Protein AF-A0A445EU87-F1 (afdb_monomer)

pLDDT: mean 74.82, std 20.77, range [22.78, 98.06]

Foldseek 3Di:
DDDDDDDDPDPDPDDPDDWDPPDPDTDDPPKDKDKAQAQDDDPVRDPDDVDDDPHDHNLVVVLVLLLPFDFDKDWQFLDADQCDFSDDDPVPDDPVNRNHGNVNSNVVSVVVLDDPPPDDDDDDDDPDDDDDDDDDDDDDPCPVVVVVVVVVLVVQLVVLCVLLVDDADRRHWGKMDGPLFKIKGWNAGNDCQRNVCVHDGIIMMMMGDDLDDPDPDDDDPLRGDVSLVVQVVVCCQAQVDDDPLSSRCRDPVNVVVVQVSQPQQQVSNQDSPDNDDRSGNRHDQQWDADPPPRDTHGDPDPRCADRSHPHGSDDDDPPDPPPPPDD

InterPro domains:
  IPR001736 Phospholipase D/Transphosphatidylase [PF00614] (169-194)
  IPR001736 Phospholipase D/Transphosphatidylase [PS50035] (167-194)
  IPR001736 Phospholipase D/Transphosphatidylase [SM00155] (167-194)
  IPR015679 Phospholipase D family [PTHR18896] (151-313)
  IPR024632 Phospholipase D, C-terminal [PF12357] (243-314)

Organism: Arachis hypogaea (NCBI:txid3818)

Structure (mmCIF, N/CA/C/O backbone):
data_AF-A0A445EU87-F1
#
_entry.id   AF-A0A445EU87-F1
#
loop_
_atom_site.group_PDB
_atom_site.id
_atom_site.type_symbol
_atom_site.label_atom_id
_atom_site.label_alt_id
_atom_site.label_comp_id
_atom_site.label_asym_id
_atom_site.label_entity_id
_atom_site.label_seq_id
_atom_site.pdbx_PDB_ins_code
_atom_site.Cartn_x
_atom_site.Cartn_y
_atom_site.Cartn_z
_atom_site.occupancy
_atom_site.B_iso_or_equiv
_atom_site.auth_seq_id
_atom_site.auth_comp_id
_atom_site.auth_asym_id
_atom_site.auth_atom_id
_atom_site.pdbx_PDB_model_num
ATOM 1 N N . MET A 1 1 ? -35.552 17.364 -2.598 1.00 30.45 1 MET A N 1
ATOM 2 C CA . MET A 1 1 ? -35.570 15.890 -2.627 1.00 30.45 1 MET A CA 1
ATOM 3 C C . MET A 1 1 ? -34.648 15.478 -1.508 1.00 30.45 1 MET A C 1
ATOM 5 O O . MET A 1 1 ? -33.442 15.552 -1.690 1.00 30.45 1 MET A O 1
ATOM 9 N N . ASP A 1 2 ? -35.217 15.198 -0.342 1.00 26.39 2 ASP A N 1
ATOM 10 C CA . ASP A 1 2 ? -34.450 14.748 0.814 1.00 26.39 2 ASP A CA 1
ATOM 11 C C . ASP A 1 2 ? -34.129 13.272 0.604 1.00 26.39 2 ASP A C 1
ATOM 13 O O . ASP A 1 2 ? -35.026 12.434 0.506 1.00 26.39 2 ASP A O 1
ATOM 17 N N . VAL A 1 3 ? -32.846 12.975 0.415 1.00 23.92 3 VAL A N 1
ATOM 18 C CA . VAL A 1 3 ? -32.351 11.601 0.373 1.00 23.92 3 VAL A CA 1
ATOM 19 C C . VAL A 1 3 ? -32.133 11.188 1.821 1.00 23.92 3 VAL A C 1
ATOM 21 O O . VAL A 1 3 ? -31.158 11.586 2.450 1.00 23.92 3 VAL A O 1
ATOM 24 N N . GLU A 1 4 ? -33.076 10.426 2.361 1.00 22.78 4 GLU A N 1
ATOM 25 C CA . GLU A 1 4 ? -32.966 9.835 3.690 1.00 22.78 4 GLU A CA 1
ATOM 26 C C . GLU A 1 4 ? -32.096 8.571 3.580 1.00 22.78 4 GLU A C 1
ATOM 28 O O . GLU A 1 4 ? -32.520 7.542 3.049 1.00 22.78 4 GLU A O 1
ATOM 33 N N . LEU A 1 5 ? -30.835 8.662 4.011 1.00 26.70 5 LEU A N 1
ATOM 34 C CA . LEU A 1 5 ? -29.937 7.509 4.091 1.00 26.70 5 LEU A CA 1
ATOM 35 C C . LEU A 1 5 ? -30.369 6.622 5.267 1.00 26.70 5 LEU A C 1
ATOM 37 O O . LEU A 1 5 ? -30.032 6.887 6.419 1.00 26.70 5 LEU A O 1
ATOM 41 N N . GLN A 1 6 ? -31.113 5.553 4.977 1.00 26.52 6 GLN A N 1
ATOM 42 C CA . GLN A 1 6 ? -31.385 4.492 5.948 1.00 26.52 6 GLN A CA 1
ATOM 43 C C . GLN A 1 6 ? -30.136 3.622 6.137 1.00 26.52 6 GLN A C 1
ATOM 45 O O . GLN A 1 6 ? -29.812 2.786 5.296 1.00 26.52 6 GLN A O 1
ATOM 50 N N . PHE A 1 7 ? -29.447 3.791 7.265 1.00 33.03 7 PHE A N 1
ATOM 51 C CA . PHE A 1 7 ? -28.471 2.815 7.746 1.00 33.03 7 PHE A CA 1
ATOM 52 C C . PHE A 1 7 ? -29.206 1.720 8.528 1.00 33.03 7 PHE A C 1
ATOM 54 O O . PHE A 1 7 ? -29.697 1.970 9.627 1.00 33.03 7 PHE A O 1
ATOM 61 N N . SER A 1 8 ? -29.275 0.503 7.985 1.00 38.50 8 SER A N 1
ATOM 62 C CA . SER A 1 8 ? -29.758 -0.669 8.722 1.00 38.50 8 SER A CA 1
ATOM 63 C C . SER A 1 8 ? -28.573 -1.507 9.200 1.00 38.50 8 SER A C 1
ATOM 65 O O . SER A 1 8 ? -27.987 -2.270 8.432 1.00 38.50 8 SER A O 1
ATOM 67 N N . ALA A 1 9 ? -28.222 -1.376 10.477 1.00 39.31 9 ALA A N 1
ATOM 68 C CA . ALA A 1 9 ? -27.280 -2.260 11.156 1.00 39.31 9 ALA A CA 1
ATOM 69 C C . ALA A 1 9 ? -28.033 -3.435 11.806 1.00 39.31 9 ALA A C 1
ATOM 71 O O . ALA A 1 9 ? -27.977 -3.622 13.012 1.00 39.31 9 ALA A O 1
ATOM 72 N N . GLU A 1 10 ? -28.764 -4.221 11.016 1.00 35.00 10 GLU A N 1
ATOM 73 C CA . GLU A 1 10 ? -29.341 -5.487 11.479 1.00 35.00 10 GLU A CA 1
ATOM 74 C C . GLU A 1 10 ? -29.210 -6.534 10.372 1.00 35.00 10 GLU A C 1
ATOM 76 O O . GLU A 1 10 ? -30.076 -6.673 9.511 1.00 35.00 10 GLU A O 1
ATOM 81 N N . VAL A 1 11 ? -28.134 -7.323 10.411 1.00 44.19 11 VAL A N 1
ATOM 82 C CA . VAL A 1 11 ? -28.156 -8.660 9.799 1.00 44.19 11 VAL A CA 1
ATOM 83 C C . VAL A 1 11 ? -28.793 -9.594 10.830 1.00 44.19 11 VAL A C 1
ATOM 85 O O . VAL A 1 11 ? -28.130 -10.414 11.459 1.00 44.19 11 VAL A O 1
ATOM 88 N N . GLY A 1 12 ? -30.085 -9.379 11.090 1.00 35.44 12 GLY A N 1
ATOM 89 C CA . GLY A 1 12 ? -30.913 -10.337 11.816 1.00 35.44 12 GLY A CA 1
ATOM 90 C C . GLY A 1 12 ? -31.141 -11.580 10.954 1.00 35.44 12 GLY A C 1
ATOM 91 O O . GLY A 1 12 ? -31.127 -11.492 9.727 1.00 35.44 12 GLY A O 1
ATOM 92 N N . GLU A 1 13 ? -31.375 -12.730 11.591 1.00 41.81 13 GLU A N 1
ATOM 93 C CA . GLU A 1 13 ? -31.566 -14.077 11.005 1.00 41.81 13 GLU A CA 1
ATOM 94 C C . GLU A 1 13 ? -32.756 -14.228 10.021 1.00 41.81 13 GLU A C 1
ATOM 96 O O . GLU A 1 13 ? -33.245 -15.325 9.763 1.00 41.81 13 GLU A O 1
ATOM 101 N N . SER A 1 14 ? -33.247 -13.142 9.435 1.00 54.41 14 SER A N 1
ATOM 102 C CA . SER A 1 14 ? -34.323 -13.139 8.455 1.00 54.41 14 SER A CA 1
ATOM 103 C C . SER A 1 14 ? -34.214 -11.886 7.585 1.00 54.41 14 SER A C 1
ATOM 105 O O . SER A 1 14 ? -34.880 -10.887 7.858 1.00 54.41 14 SER A O 1
ATOM 107 N N . SER A 1 15 ? -33.418 -11.906 6.513 1.00 43.88 15 SER A N 1
ATOM 108 C CA . SER A 1 15 ? -33.466 -10.821 5.529 1.00 43.88 15 SER A CA 1
ATOM 109 C C . SER A 1 15 ? -34.380 -11.194 4.362 1.00 43.88 15 SER A C 1
ATOM 111 O O . SER A 1 15 ? -34.075 -12.033 3.521 1.00 43.88 15 SER A O 1
ATOM 113 N N . ALA A 1 16 ? -35.501 -10.479 4.262 1.00 48.56 16 ALA A N 1
ATOM 114 C CA . ALA A 1 16 ? -36.294 -10.347 3.038 1.00 48.56 16 ALA A CA 1
ATOM 115 C C . ALA A 1 16 ? -35.518 -9.646 1.893 1.00 48.56 16 ALA A C 1
ATOM 117 O O . ALA A 1 16 ? -36.053 -9.446 0.804 1.00 48.56 16 ALA A O 1
ATOM 118 N N . PHE A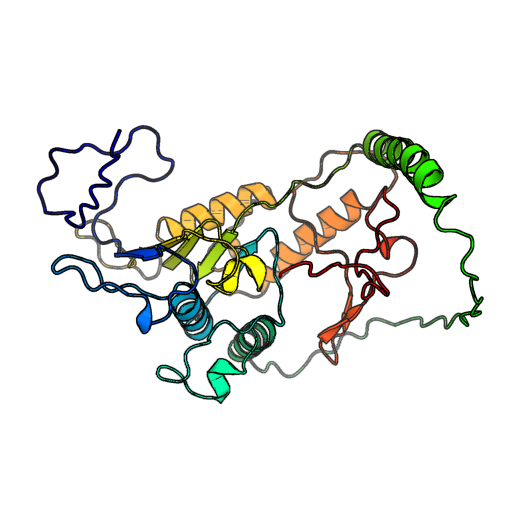 1 17 ? -34.259 -9.275 2.134 1.00 53.97 17 PHE A N 1
ATOM 119 C CA . PHE A 1 17 ? -33.332 -8.710 1.169 1.00 53.97 17 PHE A CA 1
ATOM 120 C C . PHE A 1 17 ? -32.374 -9.808 0.708 1.00 53.97 17 PHE A C 1
ATOM 122 O O . PHE A 1 17 ? -31.631 -10.373 1.512 1.00 53.97 17 PHE A O 1
ATOM 129 N N . GLY A 1 18 ? -32.458 -10.140 -0.581 1.00 57.62 18 GLY A N 1
ATOM 130 C CA . GLY A 1 18 ? -31.558 -11.086 -1.230 1.00 57.62 18 GLY A CA 1
ATOM 131 C C . GLY A 1 18 ? -30.147 -10.519 -1.387 1.00 57.62 18 GLY A C 1
ATOM 132 O O . GLY A 1 18 ? -29.941 -9.307 -1.381 1.00 57.62 18 GLY A O 1
ATOM 133 N N . GLU A 1 19 ? -29.186 -11.424 -1.539 1.00 63.62 19 GLU A N 1
ATOM 134 C CA . GLU A 1 19 ? -27.799 -11.130 -1.893 1.00 63.62 19 GLU A CA 1
ATOM 135 C C . GLU A 1 19 ? -27.706 -10.195 -3.112 1.00 63.62 19 GLU A C 1
ATOM 137 O O . GLU A 1 19 ? -28.491 -10.307 -4.060 1.00 63.62 19 GLU A O 1
ATOM 142 N N . VAL A 1 20 ? -26.738 -9.271 -3.103 1.00 71.25 20 VAL A N 1
ATOM 143 C CA . VAL A 1 20 ? -26.471 -8.411 -4.263 1.00 71.25 20 VAL A CA 1
ATOM 144 C C . VAL A 1 20 ? -25.972 -9.299 -5.411 1.00 71.25 20 VAL A C 1
ATOM 146 O O . VAL A 1 20 ? -24.928 -9.934 -5.278 1.00 71.25 20 VAL A O 1
ATOM 149 N N . PRO A 1 21 ? -26.677 -9.378 -6.553 1.00 66.19 21 PRO A N 1
ATOM 150 C CA . PRO A 1 21 ? -26.303 -10.305 -7.610 1.00 66.19 21 PRO A CA 1
ATOM 151 C C . PRO A 1 21 ? -25.015 -9.857 -8.315 1.00 66.19 21 PRO A C 1
ATOM 153 O O . PRO A 1 21 ? -24.850 -8.677 -8.626 1.00 66.19 21 PRO A O 1
ATOM 156 N N . ARG A 1 22 ? -24.170 -10.829 -8.690 1.00 68.12 22 ARG A N 1
ATOM 157 C CA . ARG A 1 22 ? -22.904 -10.639 -9.436 1.00 68.12 22 ARG A CA 1
ATOM 158 C C . ARG A 1 22 ? -21.801 -9.919 -8.648 1.00 68.12 22 ARG A C 1
ATOM 160 O O . ARG A 1 22 ? -21.005 -9.192 -9.239 1.00 68.12 22 ARG A O 1
ATOM 167 N N . THR A 1 23 ? -21.734 -10.121 -7.339 1.00 69.06 23 THR A N 1
ATOM 168 C CA . THR A 1 23 ? -20.558 -9.744 -6.548 1.00 69.06 23 THR A CA 1
ATOM 169 C C . THR A 1 23 ? -19.456 -10.796 -6.690 1.00 69.06 23 THR A C 1
ATOM 171 O O . THR A 1 23 ? -19.734 -11.984 -6.847 1.00 69.06 23 THR A O 1
ATOM 174 N N . SER A 1 24 ? -18.191 -10.366 -6.634 1.00 64.31 24 SER A N 1
ATOM 175 C CA . SER A 1 24 ? -17.035 -11.281 -6.642 1.00 64.31 24 SER A CA 1
ATOM 176 C C . SER A 1 24 ? -16.963 -12.149 -5.383 1.00 64.31 24 SER A C 1
ATOM 178 O O . SER A 1 24 ? -16.365 -13.219 -5.413 1.00 64.31 24 SER A O 1
ATOM 180 N N . PHE A 1 25 ? -17.587 -11.688 -4.294 1.00 68.31 25 PHE A N 1
ATOM 181 C CA . PHE A 1 25 ? -17.646 -12.370 -3.008 1.00 68.31 25 PHE A CA 1
ATOM 182 C C . PHE A 1 25 ? -19.105 -12.590 -2.606 1.00 68.31 25 PHE A C 1
ATOM 184 O O . PHE A 1 25 ? -19.880 -11.623 -2.640 1.00 68.31 25 PHE A O 1
ATOM 191 N N . PRO A 1 26 ? -19.494 -13.823 -2.241 1.00 67.44 26 PRO A N 1
ATOM 192 C CA . PRO A 1 26 ? -20.844 -14.094 -1.781 1.00 67.44 26 PRO A CA 1
ATOM 193 C C . PRO A 1 26 ? -21.085 -13.517 -0.380 1.00 67.44 26 PRO A C 1
ATOM 195 O O . PRO A 1 26 ? -20.142 -13.299 0.388 1.00 67.44 26 PRO A O 1
ATOM 198 N N . LEU A 1 27 ? -22.350 -13.310 -0.015 1.00 69.56 27 LEU A N 1
ATOM 199 C CA . LEU A 1 27 ? -22.725 -12.894 1.338 1.00 69.56 27 LEU A CA 1
ATOM 200 C C . LEU A 1 27 ? -22.324 -13.977 2.358 1.00 69.56 27 LEU A C 1
ATOM 202 O O . LEU A 1 27 ? -22.635 -15.159 2.195 1.00 69.56 27 LEU A O 1
ATOM 206 N N . ARG A 1 28 ? -21.645 -13.574 3.439 1.00 68.50 28 ARG A N 1
ATOM 207 C CA . ARG A 1 28 ? -21.205 -14.468 4.521 1.00 68.50 28 ARG A CA 1
ATOM 208 C C . ARG A 1 28 ? -21.743 -14.000 5.869 1.00 68.50 28 ARG A C 1
ATOM 210 O O . ARG A 1 28 ? -21.758 -12.808 6.162 1.00 68.50 28 ARG A O 1
ATOM 217 N N . ASN A 1 29 ? -22.119 -14.962 6.708 1.00 66.88 29 ASN A N 1
ATOM 218 C CA . ASN A 1 29 ? -22.507 -14.715 8.095 1.00 66.88 29 ASN A CA 1
ATOM 219 C C . ASN A 1 29 ? -21.278 -14.767 9.014 1.00 66.88 29 ASN A C 1
ATOM 221 O O . ASN A 1 29 ? -20.335 -15.513 8.753 1.00 66.88 29 ASN A O 1
ATOM 225 N N . GLY A 1 30 ? -21.309 -14.006 10.110 1.00 67.69 30 GLY A N 1
ATOM 226 C CA . GLY A 1 30 ? -20.238 -13.990 11.114 1.00 67.69 30 GLY A CA 1
ATOM 227 C C . GLY A 1 30 ? -19.070 -13.045 10.807 1.00 67.69 30 GLY A C 1
ATOM 228 O O . GLY A 1 30 ? -18.130 -12.987 11.594 1.00 67.69 30 GLY A O 1
ATOM 229 N N . CYS A 1 31 ? -19.120 -12.287 9.709 1.00 70.50 31 CYS A N 1
ATOM 230 C CA . CYS A 1 31 ? -18.183 -11.192 9.456 1.00 70.50 31 CYS A CA 1
ATOM 231 C C . CYS A 1 31 ? -18.477 -10.002 10.382 1.00 70.50 31 CYS A C 1
ATOM 233 O O . CYS A 1 31 ? -19.635 -9.717 10.687 1.00 70.50 31 CYS A O 1
ATOM 235 N N . ALA A 1 32 ? -17.434 -9.278 10.784 1.00 79.81 32 ALA A N 1
ATOM 236 C CA . ALA A 1 32 ? -17.570 -7.999 11.472 1.00 79.81 32 ALA A CA 1
ATOM 237 C C . ALA A 1 32 ? -17.228 -6.865 10.503 1.00 79.81 32 ALA A C 1
ATOM 239 O O . ALA A 1 32 ? -16.187 -6.904 9.848 1.00 79.81 32 ALA A O 1
ATOM 240 N N . VAL A 1 33 ? -18.098 -5.859 10.416 1.00 83.38 33 VAL A N 1
ATOM 241 C CA . VAL A 1 33 ? -17.902 -4.682 9.564 1.00 83.38 33 VAL A CA 1
ATOM 242 C C . VAL A 1 33 ? -17.954 -3.429 10.427 1.00 83.38 33 VAL A C 1
ATOM 244 O O . VAL A 1 33 ? -18.879 -3.243 11.215 1.00 83.38 33 VAL A O 1
ATOM 247 N N . THR A 1 34 ? -16.966 -2.566 10.244 1.00 85.44 34 THR A N 1
ATOM 248 C CA . THR A 1 34 ? -16.911 -1.213 10.784 1.00 85.44 34 THR A CA 1
ATOM 249 C C . THR A 1 34 ? -17.064 -0.238 9.626 1.00 85.44 34 THR A C 1
ATOM 251 O O . THR A 1 34 ? -16.377 -0.367 8.614 1.00 85.44 34 THR A O 1
ATOM 254 N N . LEU A 1 35 ? -17.952 0.742 9.770 1.00 86.75 35 LEU A N 1
ATOM 255 C CA . LEU A 1 35 ? -18.111 1.827 8.807 1.00 86.75 35 LEU A CA 1
ATOM 256 C C . LEU A 1 35 ? -17.469 3.093 9.367 1.00 86.75 35 LEU A C 1
ATOM 258 O O . LEU A 1 35 ? -17.697 3.445 10.525 1.00 86.75 35 LEU A O 1
ATOM 262 N N . TYR A 1 36 ? -16.697 3.774 8.530 1.00 85.38 36 TYR A N 1
ATOM 263 C CA . TYR A 1 36 ? -16.026 5.024 8.852 1.00 85.38 36 TYR A CA 1
ATOM 264 C C . TYR A 1 36 ? -16.619 6.123 7.971 1.00 85.38 36 TYR A C 1
ATOM 266 O O . TYR A 1 36 ? -16.485 6.079 6.748 1.00 85.38 36 TYR A O 1
ATOM 274 N N . GLN A 1 37 ? -17.315 7.074 8.596 1.00 82.12 37 GLN A N 1
ATOM 275 C CA . GLN A 1 37 ? -17.911 8.225 7.902 1.00 82.12 37 GLN A CA 1
ATOM 276 C C . GLN A 1 37 ? -16.882 9.266 7.483 1.00 82.12 37 GLN A C 1
ATOM 278 O O . GLN A 1 37 ? -17.166 10.068 6.607 1.00 82.12 37 GLN A O 1
ATOM 283 N N . ASP A 1 38 ? -15.735 9.253 8.149 1.00 83.06 38 ASP A N 1
ATOM 284 C CA . ASP A 1 38 ? -14.539 9.973 7.773 1.00 83.06 38 ASP A CA 1
ATOM 285 C C . ASP A 1 38 ? -13.342 9.227 8.359 1.00 83.06 38 ASP A C 1
ATOM 287 O O . ASP A 1 38 ? -13.469 8.315 9.190 1.00 83.06 38 ASP A O 1
ATOM 291 N N . ALA A 1 39 ? -12.159 9.605 7.917 1.00 78.94 39 ALA A N 1
ATOM 292 C CA . ALA A 1 39 ? -10.935 8.959 8.305 1.00 78.94 39 ALA A CA 1
ATOM 293 C C . ALA A 1 39 ? -10.537 9.315 9.755 1.00 78.94 39 ALA A C 1
ATOM 295 O O . ALA A 1 39 ? -10.066 8.458 10.514 1.00 78.94 39 ALA A O 1
ATOM 296 N N . HIS A 1 40 ? -10.822 10.553 10.175 1.00 81.69 40 HIS A N 1
ATOM 297 C CA . HIS A 1 40 ? -10.742 11.010 11.561 1.00 81.69 40 HIS A CA 1
ATOM 298 C C . HIS A 1 40 ? -11.942 11.890 11.913 1.00 81.69 40 HIS A C 1
ATOM 300 O O . HIS A 1 40 ? -12.250 12.820 11.176 1.00 81.69 40 HIS A O 1
ATOM 306 N N . ILE A 1 41 ? -12.574 11.635 13.060 1.00 75.88 41 ILE A N 1
ATOM 307 C CA . ILE A 1 41 ? -13.681 12.447 13.574 1.00 75.88 41 ILE A CA 1
ATOM 308 C C . ILE A 1 41 ? -13.361 12.795 15.033 1.00 75.88 41 ILE A C 1
ATOM 310 O O . ILE A 1 41 ? -13.247 11.876 15.847 1.00 75.88 41 ILE A O 1
ATOM 314 N N . PRO A 1 42 ? -13.180 14.084 15.379 1.00 73.44 42 PRO A N 1
ATOM 315 C CA . PRO A 1 42 ? -12.987 14.503 16.764 1.00 73.44 42 PRO A CA 1
ATOM 316 C C . PRO A 1 42 ? -14.208 14.181 17.631 1.00 73.44 42 PRO A C 1
ATOM 318 O O . PRO A 1 42 ? -15.346 14.310 17.182 1.00 73.44 42 PRO A O 1
ATOM 321 N N . ASP A 1 43 ? -13.986 13.855 18.905 1.00 70.06 43 ASP A N 1
ATOM 322 C CA . ASP A 1 43 ? -15.055 13.460 19.838 1.00 70.06 43 ASP A CA 1
ATOM 323 C C . ASP A 1 43 ? -16.136 14.525 20.030 1.00 70.06 43 ASP A C 1
ATOM 325 O O . ASP A 1 43 ? -17.304 14.202 20.244 1.00 70.06 43 ASP A O 1
ATOM 329 N N . GLU A 1 44 ? -15.753 15.793 19.912 1.00 68.62 44 GLU A N 1
ATOM 330 C CA . GLU A 1 44 ? -16.648 16.948 20.008 1.00 68.62 44 GLU A CA 1
ATOM 331 C C . GLU A 1 44 ? -17.625 17.043 18.825 1.00 68.62 44 GLU A C 1
ATOM 333 O O . GLU A 1 44 ? -18.683 17.655 18.950 1.00 68.62 44 GLU A O 1
ATOM 338 N N . CYS A 1 45 ? -17.290 16.424 17.689 1.00 65.88 45 CYS A N 1
ATOM 339 C CA . CYS A 1 45 ? -18.083 16.443 16.461 1.00 65.88 45 CYS A CA 1
ATOM 340 C C . CYS A 1 45 ? -19.040 15.246 16.340 1.00 65.88 45 CYS A C 1
ATOM 342 O O . CYS A 1 45 ? -19.794 15.164 15.372 1.00 65.88 45 CYS A O 1
ATOM 344 N N . VAL A 1 46 ? -19.030 14.316 17.302 1.00 64.62 46 VAL A N 1
ATOM 345 C CA . VAL A 1 46 ? -19.894 13.130 17.269 1.00 64.62 46 VAL A CA 1
ATOM 346 C C . VAL A 1 46 ? -21.263 13.466 17.864 1.00 64.62 46 VAL A C 1
ATOM 348 O O . VAL A 1 46 ? -21.469 13.399 19.080 1.00 64.62 46 VAL A O 1
ATOM 351 N N . GLU A 1 47 ? -22.242 13.774 17.010 1.00 59.91 47 GLU A N 1
ATOM 352 C CA . GLU A 1 47 ? -23.648 13.796 17.424 1.00 59.91 47 GLU A CA 1
ATOM 353 C C . GLU A 1 47 ? -24.112 12.368 17.747 1.00 59.91 47 GLU A C 1
ATOM 355 O O . GLU A 1 47 ? -24.373 11.543 16.869 1.00 59.91 47 GLU A O 1
ATOM 360 N N . ARG A 1 48 ? -24.205 12.050 19.042 1.00 56.12 48 ARG A N 1
ATOM 361 C CA . ARG A 1 48 ? -24.715 10.759 19.519 1.00 56.12 48 ARG A CA 1
ATOM 362 C C . ARG A 1 48 ? -26.226 10.669 19.305 1.00 56.12 48 ARG A C 1
ATOM 364 O O . ARG A 1 48 ? -27.007 11.001 20.192 1.00 56.12 48 ARG A O 1
ATOM 371 N N . MET A 1 49 ? -26.631 10.191 18.136 1.00 55.28 49 MET A N 1
ATOM 372 C CA . MET A 1 49 ? -28.000 9.733 17.886 1.00 55.28 49 MET A CA 1
ATOM 373 C C . MET A 1 49 ? -28.253 8.415 18.643 1.00 55.28 49 MET A C 1
ATOM 375 O O . MET A 1 49 ? -27.383 7.545 18.659 1.00 55.28 49 MET A O 1
ATOM 379 N N . GLU A 1 50 ? -29.443 8.241 19.236 1.00 49.50 50 GLU A N 1
ATOM 380 C CA . GLU A 1 50 ? -29.792 7.118 20.140 1.00 49.50 50 GLU A CA 1
ATOM 381 C C . GLU A 1 50 ? -29.594 5.704 19.545 1.00 49.50 50 GLU A C 1
ATOM 383 O O . GLU A 1 50 ? -29.503 4.745 20.305 1.00 49.50 50 GLU A O 1
ATOM 388 N N . ASN A 1 51 ? -29.463 5.570 18.217 1.00 54.59 51 ASN A N 1
ATOM 389 C CA . ASN A 1 51 ? -29.384 4.288 17.501 1.00 54.59 51 ASN A CA 1
ATOM 390 C C . ASN A 1 51 ? -28.140 4.126 16.598 1.00 54.59 51 ASN A C 1
ATOM 392 O O . ASN A 1 51 ? -28.146 3.278 15.706 1.00 54.59 51 ASN A O 1
ATOM 396 N N . GLN A 1 52 ? -27.082 4.932 16.764 1.00 55.28 52 GLN A N 1
ATOM 397 C CA . GLN A 1 52 ? -25.865 4.784 15.949 1.00 55.28 52 GLN A CA 1
ATOM 398 C C . GLN A 1 52 ? -24.826 3.839 16.569 1.00 55.28 52 GLN A C 1
ATOM 400 O O . GLN A 1 52 ? -24.571 3.845 17.773 1.00 55.28 52 GLN A O 1
ATOM 405 N N . VAL A 1 53 ? -24.181 3.057 15.696 1.00 55.59 53 VAL A N 1
ATOM 406 C CA . VAL A 1 53 ? -22.939 2.324 15.985 1.00 55.59 53 VAL A CA 1
ATOM 407 C C . VAL A 1 53 ? -21.891 3.330 16.488 1.00 55.59 53 VAL A C 1
ATOM 409 O O . VAL A 1 53 ? -21.808 4.418 15.913 1.00 55.59 53 VAL A O 1
ATOM 412 N N . PRO A 1 54 ? -21.088 3.018 17.527 1.00 57.00 54 PRO A N 1
ATOM 413 C CA . PRO A 1 54 ? -20.041 3.922 17.993 1.00 57.00 54 PRO A CA 1
ATOM 414 C C . PRO A 1 54 ? -19.155 4.341 16.820 1.00 57.00 54 PRO A C 1
ATOM 416 O O . PRO A 1 54 ? -18.590 3.478 16.147 1.00 57.00 54 PRO A O 1
ATOM 419 N N . GLN A 1 55 ? -19.041 5.646 16.567 1.00 64.62 55 GLN A N 1
ATOM 420 C CA . GLN A 1 55 ? -18.137 6.130 15.532 1.00 64.62 55 GLN A CA 1
ATOM 421 C C . GLN A 1 55 ? -16.704 5.779 15.927 1.00 64.62 55 GLN A C 1
ATOM 423 O O . GLN A 1 55 ? -16.210 6.198 16.975 1.00 64.62 55 GLN A O 1
ATOM 428 N N . ARG A 1 56 ? -16.064 4.943 15.108 1.00 71.38 56 ARG A N 1
ATOM 429 C CA . ARG A 1 56 ? -14.658 4.567 15.261 1.00 71.38 56 ARG A CA 1
ATOM 430 C C . ARG A 1 56 ? -13.809 5.461 14.370 1.00 71.38 56 ARG A C 1
ATOM 432 O O . ARG A 1 56 ? -14.250 5.889 13.309 1.00 71.38 56 ARG A O 1
ATOM 439 N N . CYS A 1 57 ? -12.580 5.715 14.793 1.00 81.31 57 CYS A N 1
ATOM 440 C CA . CYS A 1 57 ? -11.605 6.437 13.987 1.00 81.31 57 CYS A CA 1
ATOM 441 C C . CYS A 1 57 ? -10.868 5.435 13.094 1.00 81.31 57 CYS A C 1
ATOM 443 O O . CYS A 1 57 ? -10.165 4.567 13.616 1.00 81.31 57 CYS A O 1
ATOM 445 N N . CYS A 1 58 ? -10.992 5.573 11.770 1.00 85.69 58 CYS A N 1
ATOM 446 C CA . CYS A 1 58 ? -10.346 4.679 10.801 1.00 85.69 58 CYS A CA 1
ATOM 447 C C . CYS A 1 58 ? -8.840 4.553 11.071 1.00 85.69 58 CYS A C 1
ATOM 449 O O . CYS A 1 58 ? -8.305 3.450 11.139 1.00 85.69 58 CYS A O 1
ATOM 451 N N . TRP A 1 59 ? -8.161 5.673 11.333 1.00 84.81 59 TRP A N 1
ATOM 452 C CA . TRP A 1 59 ? -6.714 5.668 11.571 1.00 84.81 59 TRP A CA 1
ATOM 453 C C . TRP A 1 59 ? -6.286 5.031 12.890 1.00 84.81 59 TRP A C 1
ATOM 455 O O . TRP A 1 59 ? -5.205 4.450 12.951 1.00 84.81 59 TRP A O 1
ATOM 465 N N . GLU A 1 60 ? -7.114 5.113 13.937 1.00 87.38 60 GLU A N 1
ATOM 466 C CA . GLU A 1 60 ? -6.834 4.396 15.186 1.00 87.38 60 GLU A CA 1
ATOM 467 C C . GLU A 1 60 ? -6.906 2.887 14.951 1.00 87.38 60 GLU A C 1
ATOM 469 O O . GLU A 1 60 ? -6.023 2.153 15.391 1.00 87.38 60 GLU A O 1
ATOM 474 N N . ASP A 1 61 ? -7.915 2.437 14.204 1.00 88.94 61 ASP A N 1
ATOM 475 C CA . ASP A 1 61 ? -8.066 1.026 13.861 1.00 88.94 61 ASP A CA 1
ATOM 476 C C . ASP A 1 61 ? -6.955 0.555 12.899 1.00 88.94 61 ASP A C 1
ATOM 478 O O . ASP A 1 61 ? -6.467 -0.561 13.060 1.00 88.94 61 ASP A O 1
ATOM 482 N N . ILE A 1 62 ? -6.484 1.397 11.965 1.00 90.50 62 ILE A N 1
ATOM 483 C CA . ILE A 1 62 ? -5.303 1.118 11.119 1.00 90.50 62 ILE A CA 1
ATOM 484 C C . ILE A 1 62 ? -4.046 0.963 11.971 1.00 90.50 62 ILE A C 1
ATOM 486 O O . ILE A 1 62 ? -3.330 -0.027 11.828 1.00 90.50 62 ILE A O 1
ATOM 490 N N . PHE A 1 63 ? -3.789 1.915 12.871 1.00 92.06 63 PHE A N 1
ATOM 491 C CA . PHE A 1 63 ? -2.646 1.861 13.778 1.00 92.06 63 PHE A CA 1
ATOM 492 C C . PHE A 1 63 ? -2.678 0.581 14.619 1.00 92.06 63 PHE A C 1
ATOM 494 O O . PHE A 1 63 ? -1.689 -0.148 14.688 1.00 92.06 63 PHE A O 1
ATOM 501 N N . ASP A 1 64 ? -3.829 0.280 15.225 1.00 91.00 64 ASP A N 1
ATOM 502 C CA . ASP A 1 64 ? -4.002 -0.901 16.063 1.00 91.00 64 ASP A CA 1
ATOM 503 C C . ASP A 1 64 ? -3.891 -2.198 15.251 1.00 91.00 64 ASP A C 1
ATOM 505 O O . ASP A 1 64 ? -3.347 -3.177 15.763 1.00 91.00 64 ASP A O 1
ATOM 509 N N . ALA A 1 65 ? -4.369 -2.219 14.002 1.00 91.94 65 ALA A N 1
ATOM 510 C CA . ALA A 1 65 ? -4.241 -3.365 13.109 1.00 91.94 65 ALA A CA 1
ATOM 511 C C . ALA A 1 65 ? -2.776 -3.630 12.742 1.00 91.94 65 ALA A C 1
ATOM 513 O O . ALA A 1 65 ? -2.317 -4.753 12.921 1.00 91.94 65 ALA A O 1
ATOM 514 N N . ILE A 1 66 ? -2.021 -2.610 12.317 1.00 93.31 66 ILE A N 1
ATOM 515 C CA . ILE A 1 66 ? -0.588 -2.752 12.003 1.00 93.31 66 ILE A CA 1
ATOM 516 C C . ILE A 1 66 ? 0.182 -3.194 13.250 1.00 93.31 66 ILE A C 1
ATOM 518 O O . ILE A 1 66 ? 0.935 -4.162 13.200 1.00 93.31 66 ILE A O 1
ATOM 522 N N . LYS A 1 67 ? -0.044 -2.537 14.394 1.00 91.50 67 LYS A N 1
ATOM 523 C CA . LYS A 1 67 ? 0.629 -2.862 15.661 1.00 91.50 67 LYS A CA 1
ATOM 524 C C . LYS A 1 67 ? 0.405 -4.322 16.077 1.00 91.50 67 LYS A C 1
ATOM 526 O O . LYS A 1 67 ? 1.336 -4.977 16.545 1.00 91.50 67 LYS A O 1
ATOM 531 N N . LYS A 1 68 ? -0.823 -4.826 15.912 1.00 90.94 68 LYS A N 1
ATOM 532 C CA . LYS A 1 68 ? -1.223 -6.197 16.275 1.00 90.94 68 LYS A CA 1
ATOM 533 C C . LYS A 1 68 ? -0.956 -7.234 15.188 1.00 90.94 68 LYS A C 1
ATOM 535 O O . LYS A 1 68 ? -1.191 -8.405 15.463 1.00 90.94 68 LYS A O 1
ATOM 540 N N . ALA A 1 69 ? -0.522 -6.827 13.996 1.00 91.31 69 ALA A N 1
ATOM 541 C CA . ALA A 1 69 ? -0.221 -7.761 12.923 1.00 91.31 69 ALA A CA 1
ATOM 542 C C . ALA A 1 69 ? 0.792 -8.807 13.410 1.00 91.31 69 ALA A C 1
ATOM 544 O O . ALA A 1 69 ? 1.690 -8.492 14.187 1.00 91.31 69 ALA A O 1
ATOM 545 N N . GLU A 1 70 ? 0.661 -10.052 12.987 1.00 87.69 70 GLU A N 1
ATOM 546 C CA . GLU A 1 70 ? 1.584 -11.128 13.377 1.00 87.69 70 GLU A CA 1
ATOM 547 C C . GLU A 1 70 ? 2.302 -11.731 12.177 1.00 87.69 70 GLU A C 1
ATOM 549 O O . GLU A 1 70 ? 3.375 -12.304 12.327 1.00 87.69 70 GLU A O 1
ATOM 554 N N . LYS A 1 71 ? 1.702 -11.624 10.992 1.00 88.25 71 LYS A N 1
ATOM 555 C CA . LYS A 1 71 ? 2.146 -12.316 9.786 1.00 88.25 71 LYS A CA 1
ATOM 556 C C . LYS A 1 71 ? 2.509 -11.330 8.696 1.00 88.25 71 LYS A C 1
ATOM 558 O O . LYS A 1 71 ? 3.579 -11.423 8.107 1.00 88.25 71 LYS A O 1
ATOM 563 N N . PHE A 1 72 ? 1.595 -10.418 8.378 1.00 90.06 72 PHE A N 1
ATOM 564 C CA . PHE A 1 72 ? 1.690 -9.692 7.123 1.00 90.06 72 PHE A CA 1
ATOM 565 C C . PHE A 1 72 ? 0.851 -8.417 7.112 1.00 90.06 72 PHE A C 1
ATOM 567 O O . PHE A 1 72 ? -0.308 -8.411 7.529 1.00 90.06 72 PHE A O 1
ATOM 574 N N . VAL A 1 73 ? 1.425 -7.348 6.563 1.00 94.50 73 VAL A N 1
ATOM 575 C CA . VAL A 1 73 ? 0.740 -6.084 6.282 1.00 94.50 73 VAL A CA 1
ATOM 576 C C . VAL A 1 73 ? 0.914 -5.776 4.799 1.00 94.50 73 VAL A C 1
ATOM 578 O O . VAL A 1 73 ? 2.034 -5.657 4.311 1.00 94.50 73 VAL A O 1
ATOM 581 N N . TYR A 1 74 ? -0.197 -5.630 4.082 1.00 95.88 74 TYR A N 1
ATOM 582 C CA . TYR A 1 74 ? -0.226 -5.264 2.669 1.00 95.88 74 TYR A CA 1
ATOM 583 C C . TYR A 1 74 ? -0.945 -3.947 2.489 1.00 95.88 74 TYR A C 1
ATOM 585 O O . TYR A 1 74 ? -2.099 -3.826 2.886 1.00 95.88 74 TYR A O 1
ATOM 593 N N . ILE A 1 75 ? -0.286 -2.980 1.863 1.00 95.44 75 ILE A N 1
ATOM 594 C CA . ILE A 1 75 ? -0.851 -1.659 1.611 1.00 95.44 75 ILE A CA 1
ATOM 595 C C . ILE A 1 75 ? -0.811 -1.402 0.108 1.00 95.44 75 ILE A C 1
ATOM 597 O O . ILE A 1 75 ? 0.239 -1.514 -0.520 1.00 95.44 75 ILE A O 1
ATOM 601 N N . ALA A 1 76 ? -1.958 -1.039 -0.460 1.00 94.44 76 ALA A N 1
ATOM 602 C CA . ALA A 1 76 ? -2.088 -0.614 -1.847 1.00 94.44 76 ALA A CA 1
ATOM 603 C C . ALA A 1 76 ? -2.751 0.767 -1.877 1.00 94.44 76 ALA A C 1
ATOM 605 O O . ALA A 1 76 ? -3.953 0.906 -1.623 1.00 94.44 76 ALA A O 1
ATOM 606 N N . GLY A 1 77 ? -1.952 1.793 -2.167 1.00 91.19 77 GLY A N 1
ATOM 607 C CA . GLY A 1 77 ? -2.345 3.194 -2.063 1.00 91.19 77 GLY A CA 1
ATOM 608 C C . GLY A 1 77 ? -1.778 4.035 -3.199 1.00 91.19 77 GLY A C 1
ATOM 609 O O . GLY A 1 77 ? -0.616 3.872 -3.551 1.00 91.19 77 GLY A O 1
ATOM 610 N N . TRP A 1 78 ? -2.574 4.966 -3.731 1.00 87.19 78 TRP A N 1
ATOM 611 C CA . TRP A 1 78 ? -2.072 6.000 -4.651 1.00 87.19 78 TRP A CA 1
ATOM 612 C C . TRP A 1 78 ? -1.004 6.885 -3.992 1.00 87.19 78 TRP A C 1
ATOM 614 O O . TRP A 1 78 ? -0.007 7.247 -4.609 1.00 87.19 78 TRP A O 1
ATOM 624 N N . SER A 1 79 ? -1.218 7.249 -2.730 1.00 84.75 79 SER A N 1
ATOM 625 C CA . SER A 1 79 ? -0.311 8.110 -1.981 1.00 84.75 79 SER A CA 1
ATOM 626 C C . SER A 1 79 ? -0.098 7.534 -0.589 1.00 84.75 79 SER A C 1
ATOM 628 O O . SER A 1 79 ? -1.064 7.224 0.117 1.00 84.75 79 SER A O 1
ATOM 630 N N . LEU A 1 80 ? 1.179 7.380 -0.245 1.00 86.81 80 LEU A N 1
ATOM 631 C CA . LEU A 1 80 ? 1.678 6.857 1.015 1.00 86.81 80 LEU A CA 1
ATOM 632 C C . LEU A 1 80 ? 2.757 7.807 1.524 1.00 86.8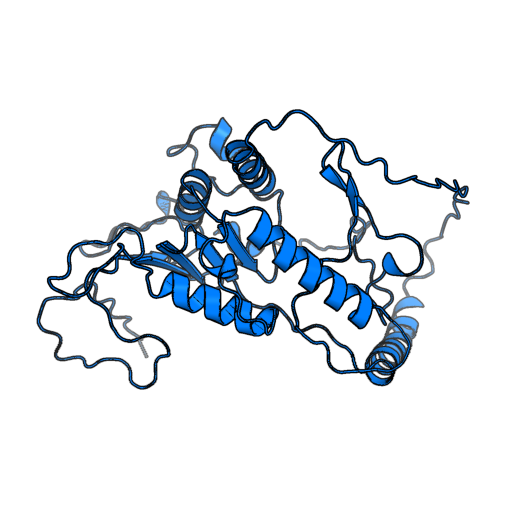1 80 LEU A C 1
ATOM 634 O O . LEU A 1 80 ? 3.803 7.946 0.899 1.00 86.81 80 LEU A O 1
ATOM 638 N N . ASP A 1 81 ? 2.477 8.467 2.639 1.00 88.12 81 ASP A N 1
ATOM 639 C CA . ASP A 1 81 ? 3.408 9.347 3.331 1.00 88.12 81 ASP A CA 1
ATOM 640 C C . ASP A 1 81 ? 3.842 8.680 4.642 1.00 88.12 81 ASP A C 1
ATOM 642 O O . ASP A 1 81 ? 3.052 8.510 5.575 1.00 88.12 81 ASP A O 1
ATOM 646 N N . THR A 1 82 ? 5.108 8.266 4.698 1.00 88.50 82 THR A N 1
ATOM 647 C CA . THR A 1 82 ? 5.690 7.569 5.850 1.00 88.50 82 THR A CA 1
ATOM 648 C C . THR A 1 82 ? 5.834 8.461 7.078 1.00 88.50 82 THR A C 1
ATOM 650 O O . THR A 1 82 ? 5.890 7.934 8.190 1.00 88.50 82 THR A O 1
ATOM 653 N N . ASP A 1 83 ? 5.840 9.784 6.913 1.00 88.94 83 ASP A N 1
ATOM 654 C CA . ASP A 1 83 ? 5.994 10.745 8.010 1.00 88.94 83 ASP A CA 1
ATOM 655 C C . ASP A 1 83 ? 4.653 11.104 8.665 1.00 88.94 83 ASP A C 1
ATOM 657 O O . ASP A 1 83 ? 4.601 11.769 9.704 1.00 88.94 83 ASP A O 1
ATOM 661 N N . THR A 1 84 ? 3.545 10.621 8.098 1.00 87.44 84 THR A N 1
ATOM 662 C CA . THR A 1 84 ? 2.206 10.844 8.641 1.00 87.44 84 THR A CA 1
ATOM 663 C C . THR A 1 84 ? 2.028 10.151 9.999 1.00 87.44 84 THR A C 1
ATOM 665 O O . THR A 1 84 ? 2.347 8.973 10.176 1.00 87.44 84 THR A O 1
ATOM 668 N N . LYS A 1 85 ? 1.457 10.877 10.968 1.00 89.75 85 LYS A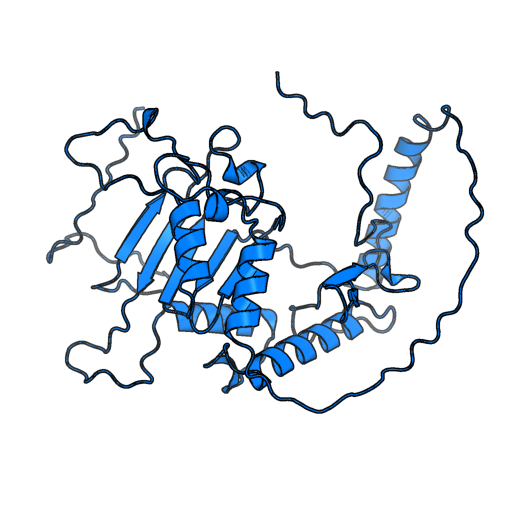 N 1
ATOM 669 C CA . LYS A 1 85 ? 1.093 10.368 12.301 1.00 89.75 85 LYS A CA 1
ATOM 670 C C . LYS A 1 85 ? -0.363 9.907 12.304 1.00 89.75 85 LYS A C 1
ATOM 672 O O . LYS A 1 85 ? -1.272 10.710 12.110 1.00 89.75 85 LYS A O 1
ATOM 677 N N . LEU A 1 86 ? -0.598 8.618 12.551 1.00 86.25 86 LEU A N 1
ATOM 678 C CA . LEU A 1 86 ? -1.950 8.037 12.513 1.00 86.25 86 LEU A CA 1
ATOM 679 C C . LEU A 1 86 ? -2.817 8.460 13.710 1.00 86.25 86 LEU A C 1
ATOM 681 O O . LEU A 1 86 ? -4.027 8.644 13.579 1.00 86.25 86 LEU A O 1
ATOM 685 N N . LEU A 1 87 ? -2.201 8.606 14.885 1.00 86.25 87 LEU A N 1
ATOM 686 C CA . LEU A 1 87 ? -2.894 8.856 16.146 1.00 86.25 87 LEU A CA 1
ATOM 687 C C . LEU A 1 87 ? -2.830 10.334 16.525 1.00 86.25 87 LEU A C 1
ATOM 689 O O . LEU A 1 87 ? -1.751 10.894 16.698 1.00 86.25 87 LEU A O 1
ATOM 693 N N . ARG A 1 88 ? -4.000 10.953 16.704 1.00 76.31 88 ARG A N 1
ATOM 694 C CA . ARG A 1 88 ? -4.117 12.410 16.892 1.00 76.31 88 ARG A CA 1
ATOM 695 C C . ARG A 1 88 ? -4.760 12.810 18.220 1.00 76.31 88 ARG A C 1
ATOM 697 O O . ARG A 1 88 ? -4.444 13.872 18.748 1.00 76.31 88 ARG A O 1
ATOM 704 N N . ASP A 1 89 ? -5.587 11.945 18.805 1.00 74.81 89 ASP A N 1
ATOM 705 C CA . ASP A 1 89 ? -6.341 12.266 20.019 1.00 74.81 89 ASP A CA 1
ATOM 706 C C . ASP A 1 89 ? -5.489 12.113 21.304 1.00 74.81 89 ASP A C 1
ATOM 708 O O . ASP A 1 89 ? -5.117 10.989 21.669 1.00 74.81 89 ASP A O 1
ATOM 712 N N . PRO A 1 90 ? -5.195 13.213 22.031 1.00 70.62 90 PRO A N 1
ATOM 713 C CA . PRO A 1 90 ? -4.433 13.184 23.280 1.00 70.62 90 PRO A CA 1
ATOM 714 C C . PRO A 1 90 ? -5.126 12.447 24.430 1.00 70.62 90 PRO A C 1
ATOM 716 O O . PRO A 1 90 ? -4.445 12.020 25.361 1.00 70.62 90 PRO A O 1
ATOM 719 N N . SER A 1 91 ? -6.452 12.320 24.397 1.00 70.38 91 SER A N 1
ATOM 720 C CA . SER A 1 91 ? -7.241 11.710 25.467 1.00 70.38 91 SER A CA 1
ATOM 721 C C . SER A 1 91 ? -7.257 10.180 25.401 1.00 70.38 91 SER A C 1
ATOM 723 O O . SER A 1 91 ? -7.506 9.521 26.412 1.00 70.38 91 SER A O 1
ATOM 725 N N . ARG A 1 92 ? -6.946 9.605 24.231 1.00 68.31 92 ARG A N 1
ATOM 726 C CA . ARG A 1 92 ? -7.120 8.172 23.950 1.00 68.31 92 ARG A CA 1
ATOM 727 C C . ARG A 1 92 ? -5.833 7.368 23.847 1.00 68.31 92 ARG A C 1
ATOM 729 O O . ARG A 1 92 ? -5.901 6.141 23.915 1.00 68.31 92 ARG A O 1
ATOM 736 N N . ARG A 1 93 ? -4.683 8.008 23.609 1.00 82.75 93 ARG A N 1
ATOM 737 C CA . ARG A 1 93 ? -3.409 7.321 23.324 1.00 82.75 93 ARG A CA 1
ATOM 738 C C . ARG A 1 93 ? -2.219 8.006 23.989 1.00 82.75 93 ARG A C 1
ATOM 740 O O . ARG A 1 93 ? -2.240 9.203 24.286 1.00 82.75 93 ARG A O 1
ATOM 747 N N . THR A 1 94 ? -1.157 7.237 24.222 1.00 83.69 94 THR A N 1
ATOM 748 C CA . THR A 1 94 ? 0.059 7.754 24.866 1.00 83.69 94 THR A CA 1
ATOM 749 C C . THR A 1 94 ? 0.777 8.773 23.972 1.00 83.69 94 THR A C 1
ATOM 751 O O . THR A 1 94 ? 0.601 8.790 22.755 1.00 83.69 94 THR A O 1
ATOM 754 N N . LEU A 1 95 ? 1.603 9.651 24.558 1.00 83.25 95 LEU A N 1
ATOM 755 C CA . LEU A 1 95 ? 2.396 10.609 23.773 1.00 83.25 95 LEU A CA 1
ATOM 756 C C . LEU A 1 95 ? 3.332 9.894 22.786 1.00 83.25 95 LEU A C 1
ATOM 758 O O . LEU A 1 95 ? 3.435 10.307 21.640 1.00 83.25 95 LEU A O 1
ATOM 762 N N . GLN A 1 96 ? 3.956 8.795 23.214 1.00 85.31 96 GLN A N 1
ATOM 763 C CA . GLN A 1 96 ? 4.846 8.002 22.366 1.00 85.31 96 GLN A CA 1
ATOM 764 C C . GLN A 1 96 ? 4.121 7.429 21.140 1.00 85.31 96 GLN A C 1
ATOM 766 O O . GLN A 1 96 ? 4.652 7.473 20.033 1.00 85.31 96 GLN A O 1
ATOM 771 N N . GLU A 1 97 ? 2.906 6.910 21.321 1.00 86.50 97 GLU A N 1
ATOM 772 C CA . GLU A 1 97 ? 2.107 6.371 20.216 1.00 86.50 97 GLU A CA 1
ATOM 773 C C . GLU A 1 97 ? 1.665 7.464 19.236 1.00 86.50 97 GLU A C 1
ATOM 775 O O . GLU A 1 97 ? 1.698 7.242 18.031 1.00 86.50 97 GLU A O 1
ATOM 780 N N . ARG A 1 98 ? 1.316 8.658 19.730 1.00 87.00 98 ARG A N 1
ATOM 781 C CA . ARG A 1 98 ? 0.923 9.801 18.886 1.00 87.00 98 ARG A CA 1
ATOM 782 C C . ARG A 1 98 ? 2.069 10.390 18.075 1.00 87.00 98 ARG A C 1
ATOM 784 O O . ARG A 1 98 ? 1.856 10.865 16.967 1.00 87.00 98 ARG A O 1
ATOM 791 N N . GLU A 1 99 ? 3.279 10.350 18.618 1.00 89.38 99 GLU A N 1
ATOM 792 C CA . GLU A 1 99 ? 4.470 10.845 17.927 1.00 89.38 99 GLU A CA 1
ATOM 793 C C . GLU A 1 99 ? 5.069 9.827 16.950 1.00 89.38 99 GLU A C 1
ATOM 795 O O . GLU A 1 99 ? 5.914 10.202 16.143 1.00 89.38 99 GLU A O 1
ATOM 800 N N . THR A 1 100 ? 4.624 8.566 16.990 1.00 91.06 100 THR A N 1
ATOM 801 C CA . THR A 1 100 ? 5.096 7.525 16.070 1.00 91.06 100 THR A CA 1
ATOM 802 C C . THR A 1 100 ? 4.516 7.760 14.672 1.00 91.06 100 THR A C 1
ATOM 804 O O . THR A 1 100 ? 3.294 7.795 14.496 1.00 91.06 100 THR A O 1
ATOM 807 N N . THR A 1 101 ? 5.388 7.904 13.675 1.00 92.56 101 THR A N 1
ATOM 808 C CA . THR A 1 101 ? 4.977 7.992 12.266 1.00 92.56 101 THR A CA 1
ATOM 809 C C . THR A 1 101 ? 4.611 6.615 11.715 1.00 92.56 101 THR A C 1
ATOM 811 O O . THR A 1 101 ? 4.977 5.581 12.281 1.00 92.56 101 THR A O 1
ATOM 814 N N . LEU A 1 102 ? 3.889 6.576 10.595 1.00 91.62 102 LEU A N 1
ATOM 815 C CA . LEU A 1 102 ? 3.585 5.328 9.901 1.00 91.62 102 LEU A CA 1
ATOM 816 C C . LEU A 1 102 ? 4.860 4.542 9.551 1.00 91.62 102 LEU A C 1
ATOM 818 O O . LEU A 1 102 ? 4.902 3.334 9.774 1.00 91.62 102 LEU A O 1
ATOM 822 N N . GLY A 1 103 ? 5.891 5.216 9.034 1.00 91.19 103 GLY A N 1
ATOM 823 C CA . GLY A 1 103 ? 7.166 4.591 8.679 1.00 91.19 103 GLY A CA 1
ATOM 824 C C . GLY A 1 103 ? 7.821 3.918 9.883 1.00 91.19 103 GLY A C 1
ATOM 825 O O . GLY A 1 103 ? 8.128 2.732 9.830 1.00 91.19 103 GLY A O 1
ATOM 826 N N . GLN A 1 104 ? 7.908 4.628 11.011 1.00 92.31 104 GLN A N 1
ATOM 827 C CA . GLN A 1 104 ? 8.450 4.086 12.263 1.00 92.31 104 GLN A CA 1
ATOM 828 C C . GLN A 1 104 ? 7.629 2.911 12.807 1.00 92.31 104 GLN A C 1
ATOM 830 O O . GLN A 1 104 ? 8.172 2.000 13.430 1.00 92.31 104 GLN A O 1
ATOM 835 N N . LEU A 1 105 ? 6.305 2.931 12.621 1.00 93.00 105 LEU A N 1
ATOM 836 C CA . LEU A 1 105 ? 5.441 1.826 13.030 1.00 93.00 105 LEU A CA 1
ATOM 837 C C . LEU A 1 105 ? 5.720 0.565 12.201 1.00 93.00 105 LEU A C 1
ATOM 839 O O . LEU A 1 105 ? 5.811 -0.521 12.770 1.00 93.00 105 LEU A O 1
ATOM 843 N N . LEU A 1 106 ? 5.862 0.712 10.881 1.00 92.44 106 LEU A N 1
ATOM 844 C CA . LEU A 1 106 ? 6.169 -0.391 9.967 1.00 92.44 106 LEU A CA 1
ATOM 845 C C . LEU A 1 106 ? 7.586 -0.934 10.184 1.00 92.44 106 LEU A C 1
ATOM 847 O O . LEU A 1 106 ? 7.768 -2.147 10.191 1.00 92.44 106 LEU A O 1
ATOM 851 N N . GLU A 1 107 ? 8.562 -0.060 10.426 1.00 90.25 107 GLU A N 1
ATOM 852 C CA . GLU A 1 107 ? 9.947 -0.436 10.727 1.00 90.25 107 GLU A CA 1
ATOM 853 C C . GLU A 1 107 ? 10.032 -1.303 11.989 1.00 90.25 107 GLU A C 1
ATOM 855 O O . GLU A 1 107 ? 10.509 -2.434 11.925 1.00 90.25 107 GLU A O 1
ATOM 860 N N . ARG A 1 108 ? 9.448 -0.845 13.107 1.00 89.94 108 ARG A N 1
ATOM 861 C CA . ARG A 1 108 ? 9.364 -1.644 14.347 1.00 89.94 108 ARG A CA 1
ATOM 862 C C . ARG A 1 108 ? 8.695 -2.994 14.109 1.00 89.94 108 ARG A C 1
ATOM 864 O O . ARG A 1 108 ? 9.082 -3.999 14.694 1.00 89.94 108 ARG A O 1
ATOM 871 N N . LYS A 1 109 ? 7.682 -3.028 13.240 1.00 88.88 109 LYS A N 1
ATOM 872 C CA . LYS A 1 109 ? 6.971 -4.264 12.918 1.00 88.88 109 LYS A CA 1
ATOM 873 C C . LYS A 1 109 ? 7.818 -5.241 12.111 1.00 88.88 109 LYS A C 1
ATOM 875 O O . LYS A 1 109 ? 7.721 -6.444 12.336 1.00 88.88 109 LYS A O 1
ATOM 880 N N . ALA A 1 110 ? 8.649 -4.736 11.205 1.00 86.12 110 ALA A N 1
ATOM 881 C CA . ALA A 1 110 ? 9.619 -5.551 10.487 1.00 86.12 110 ALA A CA 1
ATOM 882 C C . ALA A 1 110 ? 10.697 -6.108 11.435 1.00 86.12 110 ALA A C 1
ATOM 884 O O . ALA A 1 110 ? 11.113 -7.255 11.280 1.00 86.12 110 ALA A O 1
ATOM 885 N N . GLU A 1 111 ? 11.112 -5.338 12.446 1.00 85.50 111 GLU A N 1
ATOM 886 C CA . GLU A 1 111 ? 12.069 -5.785 13.468 1.00 85.50 111 GLU A CA 1
ATOM 887 C C . GLU A 1 111 ? 11.513 -6.887 14.379 1.00 85.50 111 GLU A C 1
ATOM 889 O O . GLU A 1 111 ? 12.239 -7.836 14.672 1.00 85.50 111 GLU A O 1
ATOM 894 N N . ASP A 1 112 ? 10.235 -6.811 14.776 1.00 82.31 112 ASP A N 1
ATOM 895 C CA . ASP A 1 112 ? 9.561 -7.853 15.574 1.00 82.31 112 ASP A CA 1
ATOM 896 C C . ASP A 1 112 ? 9.649 -9.247 14.916 1.00 82.31 112 ASP A C 1
ATOM 898 O O . ASP A 1 112 ? 9.640 -10.266 15.610 1.00 82.31 112 ASP A O 1
ATOM 902 N N . GLY A 1 113 ? 9.696 -9.293 13.579 1.00 66.50 113 GLY A N 1
ATOM 903 C CA . GLY A 1 113 ? 9.730 -10.521 12.782 1.00 66.50 113 GLY A CA 1
ATOM 904 C C . GLY A 1 113 ? 11.130 -11.073 12.496 1.00 66.50 113 GLY A C 1
ATOM 905 O O . GLY A 1 113 ? 11.236 -12.203 12.019 1.00 66.50 113 GLY A O 1
ATOM 906 N N . ARG A 1 114 ? 12.207 -10.325 12.780 1.00 62.62 114 ARG A N 1
ATOM 907 C CA . ARG A 1 114 ? 13.578 -10.807 12.554 1.00 62.62 114 ARG A CA 1
ATOM 908 C C . ARG A 1 114 ? 13.954 -11.834 13.622 1.00 62.62 114 ARG A C 1
ATOM 910 O O . ARG A 1 114 ? 14.192 -11.490 14.782 1.00 62.62 114 ARG A O 1
ATOM 917 N N . VAL A 1 115 ? 14.079 -13.099 13.221 1.00 53.22 115 VAL A N 1
ATOM 918 C CA . VAL A 1 115 ? 14.936 -14.041 13.950 1.00 53.22 115 VAL A CA 1
ATOM 919 C C . VAL A 1 115 ? 16.361 -13.510 13.800 1.00 53.22 115 VAL A C 1
ATOM 921 O O . VAL A 1 115 ? 16.784 -13.177 12.697 1.00 53.22 115 VAL A O 1
ATOM 924 N N . ARG A 1 116 ? 17.075 -13.331 14.916 1.00 43.09 116 ARG A N 1
ATOM 925 C CA . ARG A 1 116 ? 18.502 -12.993 14.890 1.00 43.09 116 ARG A CA 1
ATOM 926 C C . ARG A 1 116 ? 19.264 -14.220 14.410 1.00 43.09 116 ARG A C 1
ATOM 928 O O . ARG A 1 116 ? 19.763 -14.984 15.232 1.00 43.09 116 ARG A O 1
ATOM 935 N N . ASP A 1 117 ? 19.286 -14.422 13.105 1.00 43.62 117 ASP A N 1
ATOM 936 C CA . ASP A 1 117 ? 20.266 -15.289 12.485 1.00 43.62 117 ASP A CA 1
ATOM 937 C C . ASP A 1 117 ? 21.529 -14.435 12.342 1.00 43.62 117 ASP A C 1
ATOM 939 O O . ASP A 1 117 ? 21.633 -13.540 11.505 1.00 43.62 117 ASP A O 1
ATOM 943 N N . ASP A 1 118 ? 22.429 -14.616 13.309 1.00 45.94 118 ASP A N 1
ATOM 944 C CA . ASP A 1 118 ? 23.815 -14.199 13.163 1.00 45.94 118 ASP A CA 1
ATOM 945 C C . ASP A 1 118 ? 24.394 -14.989 11.971 1.00 45.94 118 ASP A C 1
ATOM 947 O O . ASP A 1 118 ? 24.233 -16.210 11.944 1.00 45.94 118 ASP A O 1
ATOM 951 N N . ASP A 1 119 ? 25.111 -14.305 11.072 1.00 48.78 119 ASP A N 1
ATOM 952 C CA . ASP A 1 119 ? 25.953 -14.866 9.992 1.00 48.78 119 ASP A CA 1
ATOM 953 C C . ASP A 1 119 ? 25.265 -15.087 8.625 1.00 48.78 119 ASP A C 1
ATOM 955 O O . ASP A 1 119 ? 24.545 -16.054 8.404 1.00 48.78 119 ASP A O 1
ATOM 959 N N . ASP A 1 120 ? 25.479 -14.157 7.691 1.00 42.88 120 ASP A N 1
ATOM 960 C CA . ASP A 1 120 ? 26.341 -14.388 6.520 1.00 42.88 120 ASP A CA 1
ATOM 961 C C . ASP A 1 120 ? 26.392 -13.094 5.689 1.00 42.88 120 ASP A C 1
ATOM 963 O O . ASP A 1 120 ? 25.398 -12.616 5.137 1.00 42.88 120 ASP A O 1
ATOM 967 N N . GLY A 1 121 ? 27.568 -12.467 5.690 1.00 46.75 121 GLY A N 1
ATOM 968 C CA . GLY A 1 121 ? 27.849 -11.283 4.895 1.00 46.75 121 GLY A CA 1
ATOM 969 C C . GLY A 1 121 ? 28.124 -11.662 3.448 1.00 46.75 121 GLY A C 1
ATOM 970 O O . GLY A 1 121 ? 29.060 -12.410 3.188 1.00 46.75 121 GLY A O 1
ATOM 971 N N . ASP A 1 122 ? 27.371 -11.068 2.530 1.00 38.59 122 ASP A N 1
ATOM 972 C CA . ASP A 1 122 ? 27.756 -10.980 1.127 1.00 38.59 122 ASP A CA 1
ATOM 973 C C . ASP A 1 122 ? 27.967 -9.501 0.779 1.00 38.59 122 ASP A C 1
ATOM 975 O O . ASP A 1 122 ? 27.026 -8.717 0.633 1.00 38.59 122 ASP A O 1
ATOM 979 N N . ASP A 1 123 ? 29.251 -9.147 0.714 1.00 41.09 123 ASP A N 1
ATOM 980 C CA . ASP A 1 123 ? 29.806 -7.918 0.151 1.00 41.09 123 ASP A CA 1
ATOM 981 C C . ASP A 1 123 ? 29.359 -7.811 -1.317 1.00 41.09 123 ASP A C 1
ATOM 983 O O . ASP A 1 123 ? 29.700 -8.659 -2.146 1.00 41.09 123 ASP A O 1
ATOM 987 N N . TYR A 1 124 ? 28.598 -6.772 -1.652 1.00 42.50 124 TYR A N 1
ATOM 988 C CA . TYR A 1 124 ? 28.494 -6.313 -3.033 1.00 42.50 124 TYR A CA 1
ATOM 989 C C . TYR A 1 124 ? 29.458 -5.140 -3.178 1.00 42.50 124 TYR A C 1
ATOM 991 O O . TYR A 1 124 ? 29.237 -4.097 -2.567 1.00 42.50 124 TYR A O 1
ATOM 999 N N . ASP A 1 125 ? 30.520 -5.347 -3.962 1.00 37.88 125 ASP A N 1
ATOM 1000 C CA . ASP A 1 125 ? 31.506 -4.330 -4.332 1.00 37.88 125 ASP A CA 1
ATOM 1001 C C . ASP A 1 125 ? 30.795 -3.059 -4.852 1.00 37.88 125 ASP A C 1
ATOM 1003 O O . ASP A 1 125 ? 30.154 -3.076 -5.908 1.00 37.88 125 ASP A O 1
ATOM 1007 N N . ASP A 1 126 ? 30.887 -1.974 -4.078 1.00 42.09 126 ASP A N 1
ATOM 1008 C CA . ASP A 1 126 ? 30.453 -0.616 -4.428 1.00 42.09 126 ASP A CA 1
ATOM 1009 C C . ASP A 1 126 ? 31.648 0.067 -5.120 1.00 42.09 126 ASP A C 1
ATOM 1011 O O . ASP A 1 126 ? 32.605 0.495 -4.472 1.00 42.09 126 ASP A O 1
ATOM 1015 N N . ASP A 1 127 ? 31.640 0.109 -6.455 1.00 38.81 127 ASP A N 1
ATOM 1016 C CA . ASP A 1 127 ? 32.527 0.994 -7.217 1.00 38.81 127 ASP A CA 1
ATOM 1017 C C . ASP A 1 127 ? 31.952 2.423 -7.127 1.00 38.81 127 ASP A C 1
ATOM 1019 O O . ASP A 1 127 ? 31.148 2.851 -7.959 1.00 38.81 127 ASP A O 1
ATOM 1023 N N . ASP A 1 128 ? 32.345 3.145 -6.074 1.00 39.03 128 ASP A N 1
ATOM 1024 C CA . ASP A 1 128 ? 32.136 4.588 -5.919 1.00 39.03 128 ASP A CA 1
ATOM 1025 C C . ASP A 1 128 ? 33.062 5.351 -6.890 1.00 39.03 128 ASP A C 1
ATOM 1027 O O . ASP A 1 128 ? 34.239 5.592 -6.607 1.00 39.03 128 ASP A O 1
ATOM 1031 N N . GLU A 1 129 ? 32.539 5.762 -8.046 1.00 40.50 129 GLU A N 1
ATOM 1032 C CA . GLU A 1 129 ? 33.121 6.870 -8.813 1.00 40.50 129 GLU A CA 1
ATOM 1033 C C . GLU A 1 129 ? 32.501 8.188 -8.317 1.00 40.50 129 GLU A C 1
ATOM 1035 O O . GLU A 1 129 ? 31.364 8.530 -8.647 1.00 40.50 129 GLU A O 1
ATOM 1040 N N . GLU A 1 130 ? 33.252 8.924 -7.490 1.00 36.91 130 GLU A N 1
ATOM 1041 C CA . GLU A 1 130 ? 32.945 10.307 -7.110 1.00 36.91 130 GLU A CA 1
ATOM 1042 C C . GLU A 1 130 ? 33.056 11.224 -8.345 1.00 36.91 130 GLU A C 1
ATOM 1044 O O . GLU A 1 130 ? 34.146 11.403 -8.893 1.00 36.91 130 GLU A O 1
ATOM 1049 N N . GLU A 1 131 ? 31.953 11.849 -8.768 1.00 40.91 131 GLU A N 1
ATOM 1050 C CA . GLU A 1 131 ? 31.984 12.989 -9.695 1.00 40.91 131 GLU A CA 1
ATOM 1051 C C . GLU A 1 131 ? 31.650 14.289 -8.946 1.00 40.91 131 GLU A C 1
ATOM 1053 O O . GLU A 1 131 ? 30.674 14.373 -8.200 1.00 40.91 131 GLU A O 1
ATOM 1058 N N . GLU A 1 132 ? 32.498 15.303 -9.137 1.00 33.69 132 GLU A N 1
ATOM 1059 C CA . GLU A 1 132 ? 32.393 16.630 -8.525 1.00 33.69 132 GLU A CA 1
ATOM 1060 C C . GLU A 1 132 ? 31.269 17.460 -9.179 1.00 33.69 132 GLU A C 1
ATOM 1062 O O . GLU A 1 132 ? 31.298 17.745 -10.378 1.00 33.69 132 GLU A O 1
ATOM 1067 N N . ASP A 1 133 ? 30.291 17.899 -8.380 1.00 33.84 133 ASP A N 1
ATOM 1068 C CA . ASP A 1 133 ? 29.205 18.788 -8.810 1.00 33.84 133 ASP A CA 1
ATOM 1069 C C . ASP A 1 133 ? 29.698 20.243 -8.994 1.00 33.84 133 ASP A C 1
ATOM 1071 O O . ASP A 1 133 ? 30.048 20.934 -8.033 1.00 33.84 133 ASP A O 1
ATOM 1075 N N . GLU A 1 134 ? 29.665 20.761 -10.228 1.00 36.62 134 GLU A N 1
ATOM 1076 C CA . GLU A 1 134 ? 29.806 22.199 -10.506 1.00 36.62 134 GLU A CA 1
ATOM 1077 C C . GLU A 1 134 ? 28.468 22.938 -10.271 1.00 36.62 134 GLU A C 1
ATOM 1079 O O . GLU A 1 134 ? 27.538 22.855 -11.078 1.00 36.62 134 GLU A O 1
ATOM 1084 N N . GLU A 1 135 ? 28.371 23.725 -9.193 1.00 35.78 135 GLU A N 1
ATOM 1085 C CA . GLU A 1 135 ? 27.256 24.658 -8.960 1.00 35.78 135 GLU A CA 1
ATOM 1086 C C . GLU A 1 135 ? 27.242 25.794 -10.003 1.00 35.78 135 GLU A C 1
ATOM 1088 O O . GLU A 1 135 ? 28.174 26.601 -10.091 1.00 35.78 135 GLU A O 1
ATOM 1093 N N . LYS A 1 136 ? 26.134 25.935 -10.742 1.00 36.28 136 LYS A N 1
ATOM 1094 C CA . LYS A 1 136 ? 25.799 27.162 -11.483 1.00 36.28 136 LYS A CA 1
ATOM 1095 C C . LYS A 1 136 ? 24.592 27.849 -10.853 1.00 36.28 136 LYS A C 1
ATOM 1097 O O . LYS A 1 136 ? 23.563 27.228 -10.618 1.00 36.28 136 LYS A O 1
ATOM 1102 N N . ALA A 1 137 ? 24.746 29.144 -10.590 1.00 35.94 137 ALA A N 1
ATOM 1103 C CA . ALA A 1 137 ? 23.686 30.023 -10.115 1.00 35.94 137 ALA A CA 1
ATOM 1104 C C . ALA A 1 137 ? 22.798 30.471 -11.289 1.00 35.94 137 ALA A C 1
ATOM 1106 O O . ALA A 1 137 ? 23.309 31.000 -12.277 1.00 35.94 137 ALA A O 1
ATOM 1107 N N . GLU A 1 138 ? 21.487 30.283 -11.159 1.00 38.16 138 GLU A N 1
ATOM 1108 C CA . GLU A 1 138 ? 20.470 30.722 -12.122 1.00 38.16 138 GLU A CA 1
ATOM 1109 C C . GLU A 1 138 ? 19.817 32.029 -11.641 1.00 38.16 138 GLU A C 1
ATOM 1111 O O . GLU A 1 138 ? 19.576 32.219 -10.446 1.00 38.16 138 GLU A O 1
ATOM 1116 N N . THR A 1 139 ? 19.589 32.962 -12.569 1.00 38.62 139 THR A N 1
ATOM 1117 C CA . THR A 1 139 ? 19.004 34.292 -12.323 1.00 38.62 139 THR A CA 1
ATOM 1118 C C . THR A 1 139 ? 17.566 34.386 -12.836 1.00 38.62 139 THR A C 1
ATOM 1120 O O . THR A 1 139 ? 17.211 33.754 -13.823 1.00 38.62 139 THR A O 1
ATOM 1123 N N . GLU A 1 140 ? 16.779 35.236 -12.175 1.00 43.31 140 GLU A N 1
ATOM 1124 C CA . GLU A 1 140 ? 15.306 35.311 -12.103 1.00 43.31 140 GLU A CA 1
ATOM 1125 C C . GLU A 1 140 ? 14.520 35.699 -13.386 1.00 43.31 140 GLU A C 1
ATOM 1127 O O . GLU A 1 140 ? 13.377 36.128 -13.276 1.00 43.31 140 GLU A O 1
ATOM 1132 N N . ASP A 1 141 ? 15.059 35.520 -14.597 1.00 42.66 141 ASP A N 1
ATOM 1133 C CA . ASP A 1 141 ? 14.382 35.920 -15.854 1.00 42.66 141 ASP A CA 1
ATOM 1134 C C . ASP A 1 141 ? 13.838 34.732 -16.696 1.00 42.66 141 ASP A C 1
ATOM 1136 O O . ASP A 1 141 ? 13.452 34.916 -17.852 1.00 42.66 141 ASP A O 1
ATOM 1140 N N . GLU A 1 142 ? 13.790 33.502 -16.160 1.00 46.06 142 GLU A N 1
ATOM 1141 C CA . GLU A 1 142 ? 13.428 32.291 -16.936 1.00 46.06 142 GLU A CA 1
ATOM 1142 C C . GLU A 1 142 ? 11.941 31.873 -16.890 1.00 46.06 142 GLU A C 1
ATOM 1144 O O . GLU A 1 142 ? 11.519 31.071 -17.725 1.00 46.06 142 GLU A O 1
ATOM 1149 N N . GLU A 1 143 ? 11.113 32.456 -16.014 1.00 47.91 143 GLU A N 1
ATOM 1150 C CA . GLU A 1 143 ? 9.736 31.978 -15.763 1.00 47.91 143 GLU A CA 1
ATOM 1151 C C . GLU A 1 143 ? 8.772 32.116 -16.971 1.00 47.91 143 GLU A C 1
ATOM 1153 O O . GLU A 1 143 ? 7.816 31.355 -17.072 1.00 47.91 143 GLU A O 1
ATOM 1158 N N . GLU A 1 144 ? 9.009 33.021 -17.935 1.00 41.09 144 GLU A N 1
ATOM 1159 C CA . GLU A 1 144 ? 8.148 33.155 -19.137 1.00 41.09 144 GLU A CA 1
ATOM 1160 C C . GLU A 1 144 ? 8.600 32.278 -20.330 1.00 41.09 144 GLU A C 1
ATOM 1162 O O . GLU A 1 144 ? 7.887 32.158 -21.326 1.00 41.09 144 GLU A O 1
ATOM 1167 N N . MET A 1 145 ? 9.774 31.633 -20.247 1.00 38.78 145 MET A N 1
ATOM 1168 C CA . MET A 1 145 ? 10.334 30.749 -21.291 1.00 38.78 145 MET A CA 1
ATOM 1169 C C . MET A 1 145 ? 10.190 29.249 -20.963 1.00 38.78 145 MET A C 1
ATOM 1171 O O . MET A 1 145 ? 10.606 28.403 -21.766 1.00 38.78 145 MET A O 1
ATOM 1175 N N . GLU A 1 146 ? 9.628 28.911 -19.799 1.00 46.72 146 GLU A N 1
ATOM 1176 C CA . GLU A 1 146 ? 9.375 27.535 -19.348 1.00 46.72 146 GLU A CA 1
ATOM 1177 C C . GLU A 1 146 ? 8.054 26.972 -19.895 1.00 46.72 146 GLU A C 1
ATOM 1179 O O . GLU A 1 146 ? 8.044 25.848 -20.405 1.00 46.72 146 GLU A O 1
ATOM 1184 N N . ASP A 1 147 ? 6.984 27.771 -19.939 1.00 44.69 147 ASP A N 1
ATOM 1185 C CA . ASP A 1 147 ? 5.649 27.317 -20.367 1.00 44.69 147 ASP A CA 1
ATOM 1186 C C . ASP A 1 147 ? 5.612 26.833 -21.836 1.00 44.69 147 ASP A C 1
ATOM 1188 O O . ASP A 1 147 ? 5.024 25.794 -22.151 1.00 44.69 147 ASP A O 1
ATOM 1192 N N . GLU A 1 148 ? 6.315 27.509 -22.758 1.00 39.56 148 GLU A N 1
ATOM 1193 C CA . GLU A 1 148 ? 6.401 27.080 -24.170 1.00 39.56 148 GLU A CA 1
ATOM 1194 C C . GLU A 1 148 ? 7.331 25.865 -24.390 1.00 39.56 148 GLU A C 1
ATOM 1196 O O . GLU A 1 148 ? 7.211 25.147 -25.394 1.00 39.56 148 GLU A O 1
ATOM 1201 N N . LYS A 1 149 ? 8.278 25.612 -23.473 1.00 44.41 149 LYS A N 1
ATOM 1202 C CA . LYS A 1 149 ? 9.149 24.422 -23.503 1.00 44.41 149 LYS A CA 1
ATOM 1203 C C . LYS A 1 149 ? 8.451 23.201 -22.902 1.00 44.41 149 LYS A C 1
ATOM 1205 O O . LYS A 1 149 ? 8.714 22.086 -23.357 1.00 44.41 149 LYS A O 1
ATOM 1210 N N . GLU A 1 150 ? 7.561 23.382 -21.928 1.00 49.31 150 GLU A N 1
ATOM 1211 C CA . GLU A 1 150 ? 6.769 22.296 -21.342 1.00 49.31 150 GLU A CA 1
ATOM 1212 C C . GLU A 1 150 ? 5.785 21.667 -22.340 1.00 49.31 150 GLU A C 1
ATOM 1214 O O . GLU A 1 150 ? 5.709 20.437 -22.415 1.00 49.31 150 GLU A O 1
ATOM 1219 N N . GLU A 1 151 ? 5.078 22.459 -23.158 1.00 49.66 151 GLU A N 1
ATOM 1220 C CA . GLU A 1 151 ? 4.156 21.908 -24.171 1.00 49.66 151 GLU A CA 1
ATOM 1221 C C . GLU A 1 151 ? 4.885 21.086 -25.244 1.00 49.66 151 GLU A C 1
ATOM 1223 O O . GLU A 1 151 ? 4.452 19.983 -25.574 1.00 49.66 151 GLU A O 1
ATOM 1228 N N . LYS A 1 152 ? 6.045 21.552 -25.732 1.00 47.88 152 LYS A N 1
ATOM 1229 C CA . LYS A 1 152 ? 6.863 20.796 -26.702 1.00 47.88 152 LYS A CA 1
ATOM 1230 C C . LYS A 1 152 ? 7.511 19.539 -26.110 1.00 47.88 152 LYS A C 1
ATOM 1232 O O . LYS A 1 152 ? 7.812 18.609 -26.858 1.00 47.88 152 LYS A O 1
ATOM 1237 N N . ASN A 1 153 ? 7.749 19.495 -24.797 1.00 54.94 153 ASN A N 1
ATOM 1238 C CA . ASN A 1 153 ? 8.311 18.319 -24.122 1.00 54.94 153 ASN A CA 1
ATOM 1239 C C . ASN A 1 153 ? 7.265 17.210 -23.911 1.00 54.94 153 ASN A C 1
ATOM 1241 O O . ASN A 1 153 ? 7.617 16.041 -24.045 1.00 54.94 153 ASN A O 1
ATOM 1245 N N . LYS A 1 154 ? 5.989 17.543 -23.656 1.00 57.12 154 LYS A N 1
ATOM 1246 C CA . LYS A 1 154 ? 4.915 16.542 -23.464 1.00 57.12 154 LYS A CA 1
ATOM 1247 C C . LYS A 1 154 ? 4.712 15.648 -24.688 1.00 57.12 154 LYS A C 1
ATOM 1249 O O . LYS A 1 154 ? 4.546 14.438 -24.538 1.00 57.12 154 LYS A O 1
ATOM 1254 N N . ASP A 1 155 ? 4.786 16.229 -25.885 1.00 61.22 155 ASP A N 1
ATOM 1255 C CA . ASP A 1 155 ? 4.703 15.474 -27.140 1.00 61.22 155 ASP A CA 1
ATOM 1256 C C . ASP A 1 155 ? 5.873 14.486 -27.285 1.00 61.22 155 ASP A C 1
ATOM 1258 O O . ASP A 1 155 ? 5.684 13.357 -27.735 1.00 61.22 155 ASP A O 1
ATOM 1262 N N . ASN A 1 156 ? 7.076 14.868 -26.846 1.00 71.69 156 ASN A N 1
ATOM 1263 C CA . ASN A 1 156 ? 8.265 14.018 -26.917 1.00 71.69 156 ASN A CA 1
ATOM 1264 C C . ASN A 1 156 ? 8.230 12.868 -25.894 1.00 71.69 156 ASN A C 1
ATOM 1266 O O . ASN A 1 156 ? 8.518 11.728 -26.254 1.00 71.69 156 ASN A O 1
ATOM 1270 N N . ASP A 1 157 ? 7.821 13.142 -24.654 1.00 78.62 157 ASP A N 1
ATOM 1271 C CA . ASP A 1 157 ? 7.689 12.143 -23.584 1.00 78.62 157 ASP A CA 1
ATOM 1272 C C . ASP A 1 157 ? 6.639 11.074 -23.947 1.00 78.62 157 ASP A C 1
ATOM 1274 O O . ASP A 1 157 ? 6.878 9.866 -23.849 1.00 78.62 157 ASP A O 1
ATOM 1278 N N . TYR A 1 158 ? 5.487 11.506 -24.475 1.00 78.31 158 TYR A N 1
ATOM 1279 C CA . TYR A 1 158 ? 4.448 10.592 -24.953 1.00 78.31 158 TYR A CA 1
ATOM 1280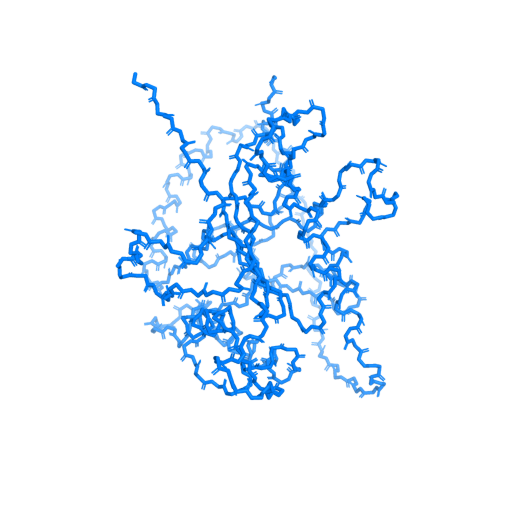 C C . TYR A 1 158 ? 4.928 9.741 -26.137 1.00 78.31 158 TYR A C 1
ATOM 1282 O O . TYR A 1 158 ? 4.680 8.533 -26.176 1.00 78.31 158 TYR A O 1
ATOM 1290 N N . MET A 1 159 ? 5.664 10.335 -27.084 1.00 79.38 159 MET A N 1
ATOM 1291 C CA . MET A 1 159 ? 6.274 9.597 -28.194 1.00 79.38 159 MET A CA 1
ATOM 1292 C C . MET A 1 159 ? 7.310 8.569 -27.715 1.00 79.38 159 MET A C 1
ATOM 1294 O O . MET A 1 159 ? 7.362 7.467 -28.263 1.00 79.38 159 MET A O 1
ATOM 1298 N N . MET A 1 160 ? 8.114 8.887 -26.695 1.00 81.62 160 MET A N 1
ATOM 1299 C CA . MET A 1 160 ? 9.068 7.941 -26.103 1.00 81.62 160 MET A CA 1
ATOM 1300 C C . MET A 1 160 ? 8.350 6.739 -25.483 1.00 81.62 160 MET A C 1
ATOM 1302 O O . MET A 1 160 ? 8.663 5.601 -25.839 1.00 81.62 160 MET A O 1
ATOM 1306 N N . ALA A 1 161 ? 7.316 6.984 -24.672 1.00 83.75 161 ALA A N 1
ATOM 1307 C CA . ALA A 1 161 ? 6.500 5.928 -24.074 1.00 83.75 161 ALA A CA 1
ATOM 1308 C C . ALA A 1 161 ? 5.799 5.052 -25.132 1.00 83.75 161 ALA A C 1
ATOM 1310 O O . ALA A 1 161 ? 5.750 3.827 -25.002 1.00 83.75 161 ALA A O 1
ATOM 1311 N N . GLN A 1 162 ? 5.302 5.651 -26.223 1.00 83.94 162 GLN A N 1
ATOM 1312 C CA . GLN A 1 162 ? 4.708 4.911 -27.342 1.00 83.94 162 GLN A CA 1
ATOM 1313 C C . GLN A 1 162 ? 5.726 4.038 -28.082 1.00 83.94 162 GLN A C 1
ATOM 1315 O O . GLN A 1 162 ? 5.426 2.884 -28.391 1.00 83.94 162 GLN A O 1
ATOM 1320 N N . ASN A 1 163 ? 6.928 4.558 -28.342 1.00 83.19 163 ASN A N 1
ATOM 1321 C CA . ASN A 1 163 ? 7.999 3.808 -29.000 1.00 83.19 163 ASN A CA 1
ATOM 1322 C C . ASN A 1 163 ? 8.489 2.641 -28.131 1.00 83.19 163 ASN A C 1
ATOM 1324 O O . ASN A 1 163 ? 8.708 1.544 -28.644 1.00 83.19 163 ASN A O 1
ATOM 1328 N N . ALA A 1 164 ? 8.597 2.858 -26.819 1.00 85.62 164 ALA A N 1
ATOM 1329 C CA . ALA A 1 164 ? 8.926 1.823 -25.842 1.00 85.62 164 ALA A CA 1
ATOM 1330 C C . ALA A 1 164 ? 7.736 0.891 -25.521 1.00 85.62 164 ALA A C 1
ATOM 1332 O O . ALA A 1 164 ? 7.923 -0.153 -24.899 1.00 85.62 164 ALA A O 1
ATOM 1333 N N . ARG A 1 165 ? 6.519 1.248 -25.963 1.00 89.56 165 ARG A N 1
ATOM 1334 C CA . ARG A 1 165 ? 5.238 0.558 -25.712 1.00 89.56 165 ARG A CA 1
ATOM 1335 C C . ARG A 1 165 ? 5.014 0.229 -24.232 1.00 89.56 165 ARG A C 1
ATOM 1337 O O . ARG A 1 165 ? 4.504 -0.842 -23.904 1.00 89.56 165 ARG A O 1
ATOM 1344 N N . ARG A 1 166 ? 5.377 1.154 -23.344 1.00 90.19 166 ARG A N 1
ATOM 1345 C CA . ARG A 1 166 ? 5.271 0.985 -21.892 1.00 90.19 166 ARG A CA 1
ATOM 1346 C C . ARG A 1 166 ? 4.592 2.190 -21.253 1.00 90.19 166 ARG A C 1
ATOM 1348 O O . ARG A 1 166 ? 4.754 3.317 -21.706 1.00 90.19 166 ARG A O 1
ATOM 1355 N N . PHE A 1 167 ? 3.815 1.943 -20.204 1.00 92.12 167 PHE A N 1
ATOM 1356 C CA . PHE A 1 167 ? 3.266 2.983 -19.337 1.00 92.12 167 PHE A CA 1
ATOM 1357 C C . PHE A 1 167 ? 2.877 2.377 -17.988 1.00 92.12 167 PHE A C 1
ATOM 1359 O O . PHE A 1 167 ? 2.658 1.167 -17.893 1.00 92.12 167 PHE A O 1
ATOM 1366 N N . MET A 1 168 ? 2.784 3.203 -16.946 1.00 93.31 168 MET A N 1
ATOM 1367 C CA . MET A 1 168 ? 2.353 2.725 -15.634 1.00 93.31 168 MET A CA 1
ATOM 1368 C C . MET A 1 168 ? 0.882 2.296 -15.649 1.00 93.31 168 MET A C 1
ATOM 1370 O O . MET A 1 168 ? 0.023 2.968 -16.226 1.00 93.31 168 MET A O 1
ATOM 1374 N N . ILE A 1 169 ? 0.573 1.219 -14.930 1.00 95.56 169 ILE A N 1
ATOM 1375 C CA . ILE A 1 169 ? -0.789 0.977 -14.457 1.00 95.56 169 ILE A CA 1
ATOM 1376 C C . ILE A 1 169 ? -0.982 1.853 -13.223 1.00 95.56 169 ILE A C 1
ATOM 1378 O O . ILE A 1 169 ? -0.256 1.734 -12.238 1.00 95.56 169 ILE A O 1
ATOM 1382 N N . TYR A 1 170 ? -1.941 2.770 -13.290 1.00 94.12 170 TYR A N 1
ATOM 1383 C CA . TYR A 1 170 ? -2.134 3.754 -12.236 1.00 94.12 170 TYR A CA 1
ATOM 1384 C C . TYR A 1 170 ? -2.832 3.140 -11.014 1.00 94.12 170 TYR A C 1
ATOM 1386 O O . TYR A 1 170 ? -4.019 2.809 -11.060 1.00 94.12 170 TYR A O 1
ATOM 1394 N N . VAL A 1 171 ? -2.101 3.007 -9.903 1.00 95.19 171 VAL A N 1
ATOM 1395 C CA . VAL A 1 171 ? -2.643 2.501 -8.635 1.00 95.19 171 VAL A CA 1
ATOM 1396 C C . VAL A 1 171 ? -3.488 3.591 -7.981 1.00 95.19 171 VAL A C 1
ATOM 1398 O O . VAL A 1 171 ? -2.968 4.481 -7.318 1.00 95.19 171 VAL A O 1
ATOM 1401 N N . HIS A 1 172 ? -4.810 3.515 -8.150 1.00 95.56 172 HIS A N 1
ATOM 1402 C CA . HIS A 1 172 ? -5.758 4.430 -7.500 1.00 95.56 172 HIS A CA 1
ATOM 1403 C C . HIS A 1 172 ? -6.420 3.840 -6.240 1.00 95.56 172 HIS A C 1
ATOM 1405 O O . HIS A 1 172 ? -7.245 4.496 -5.598 1.00 95.56 172 HIS A O 1
ATOM 1411 N N . SER A 1 173 ? -6.056 2.613 -5.863 1.00 94.75 173 SER A N 1
ATOM 1412 C CA . SER A 1 173 ? -6.532 1.939 -4.653 1.00 94.75 173 SER A CA 1
ATOM 1413 C C . SER A 1 173 ? -6.233 2.748 -3.386 1.00 94.75 173 SER A C 1
ATOM 1415 O O . SER A 1 173 ? -5.290 3.540 -3.355 1.00 94.75 173 SER A O 1
ATOM 1417 N N . LYS A 1 174 ? -7.048 2.540 -2.346 1.00 95.75 174 LYS A N 1
ATOM 1418 C CA . LYS A 1 174 ? -6.762 2.919 -0.956 1.00 95.75 174 LYS A CA 1
ATOM 1419 C C . LYS A 1 174 ? -7.206 1.774 -0.055 1.00 95.75 174 LYS A C 1
ATOM 1421 O O . LYS A 1 174 ? -8.359 1.701 0.378 1.00 95.75 174 LYS A O 1
ATOM 1426 N N . MET A 1 175 ? -6.316 0.806 0.096 1.00 95.81 175 MET A N 1
ATOM 1427 C CA . MET A 1 175 ? -6.626 -0.465 0.727 1.00 95.81 175 MET A CA 1
ATOM 1428 C C . MET A 1 175 ? -5.460 -0.939 1.585 1.00 95.81 175 MET A C 1
ATOM 1430 O O . MET A 1 175 ? -4.295 -0.723 1.247 1.00 95.81 175 MET A O 1
ATOM 1434 N N . MET A 1 176 ? -5.798 -1.609 2.683 1.00 96.12 176 MET A N 1
ATOM 1435 C CA . MET 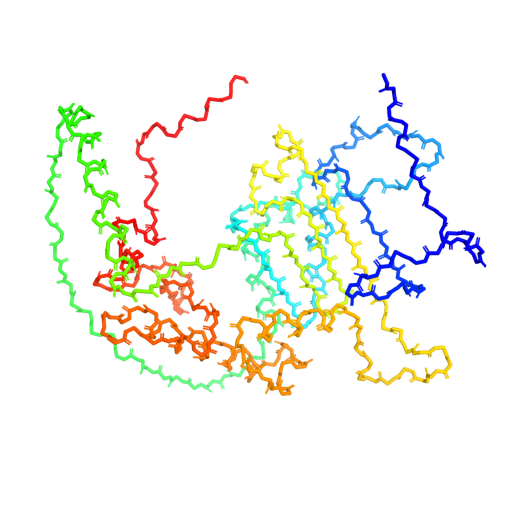A 1 176 ? -4.840 -2.331 3.508 1.00 96.12 176 MET A CA 1
ATOM 1436 C C . MET A 1 176 ? -5.403 -3.697 3.898 1.00 96.12 176 MET A C 1
ATOM 1438 O O . MET A 1 176 ? -6.560 -3.778 4.303 1.00 96.12 176 MET A O 1
ATOM 1442 N N . ILE A 1 177 ? -4.587 -4.748 3.823 1.00 95.44 177 ILE A N 1
ATOM 1443 C CA . ILE A 1 177 ? -4.875 -6.086 4.353 1.00 95.44 177 ILE A CA 1
ATOM 1444 C C . ILE A 1 177 ? -3.884 -6.395 5.471 1.00 95.44 177 ILE A C 1
ATOM 1446 O O . ILE A 1 177 ? -2.686 -6.164 5.326 1.00 95.44 177 ILE A O 1
ATOM 1450 N N . VAL A 1 178 ? -4.389 -6.938 6.577 1.00 93.44 178 VAL A N 1
ATOM 1451 C CA . VAL A 1 178 ? -3.588 -7.355 7.730 1.00 93.44 178 VAL A CA 1
ATOM 1452 C C . VAL A 1 178 ? -3.888 -8.812 8.060 1.00 93.44 178 VAL A C 1
ATOM 1454 O O . VAL A 1 178 ? -5.046 -9.195 8.262 1.00 93.44 178 VAL A O 1
ATOM 1457 N N . ASP A 1 179 ? -2.829 -9.621 8.091 1.00 91.19 179 ASP A N 1
ATOM 1458 C CA . ASP A 1 179 ? -2.809 -11.049 8.432 1.00 91.19 179 ASP A CA 1
ATOM 1459 C C . ASP A 1 179 ? -3.822 -11.915 7.669 1.00 91.19 179 ASP A C 1
ATOM 1461 O O . ASP A 1 179 ? -4.269 -12.943 8.184 1.00 91.19 179 ASP A O 1
ATOM 1465 N N . ASP A 1 180 ? -4.237 -11.488 6.471 1.00 90.81 180 ASP A N 1
ATOM 1466 C CA . ASP A 1 180 ? -5.325 -12.097 5.693 1.00 90.81 180 ASP A CA 1
ATOM 1467 C C . ASP A 1 180 ? -6.666 -12.222 6.474 1.00 90.81 180 ASP A C 1
ATOM 1469 O O . ASP A 1 180 ? -7.548 -13.007 6.113 1.00 90.81 180 ASP A O 1
ATOM 1473 N N . LYS A 1 181 ? -6.839 -11.438 7.549 1.00 86.50 181 LYS A N 1
ATOM 1474 C CA . LYS A 1 181 ? -8.000 -11.475 8.464 1.00 86.50 181 LYS A CA 1
ATOM 1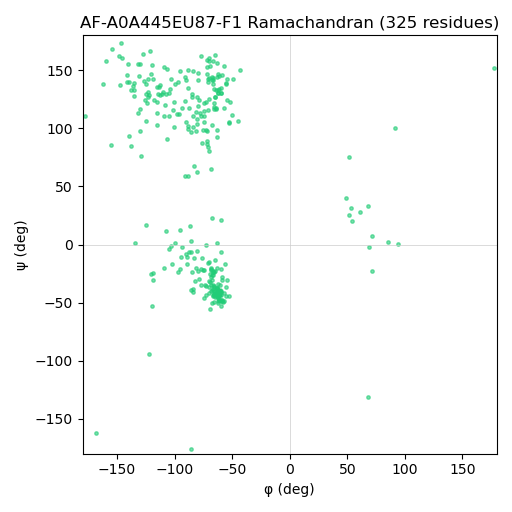475 C C . LYS A 1 181 ? -8.773 -10.167 8.511 1.00 86.50 181 LYS A C 1
ATOM 1477 O O . LYS A 1 181 ? -9.974 -10.174 8.777 1.00 86.50 181 LYS A O 1
ATOM 1482 N N . TYR A 1 182 ? -8.081 -9.053 8.308 1.00 89.75 182 TYR A N 1
ATOM 1483 C CA . TYR A 1 182 ? -8.659 -7.720 8.334 1.00 89.75 182 TYR A CA 1
ATOM 1484 C C . TYR A 1 182 ? -8.344 -6.997 7.032 1.00 89.75 182 TYR A C 1
ATOM 1486 O O . TYR A 1 182 ? -7.229 -7.095 6.523 1.00 89.75 182 TYR A O 1
ATOM 1494 N N . ILE A 1 183 ? -9.327 -6.281 6.498 1.00 92.88 183 ILE A N 1
ATOM 1495 C CA . ILE A 1 183 ? -9.175 -5.447 5.313 1.00 92.88 183 ILE A CA 1
ATOM 1496 C C . ILE A 1 183 ? -9.843 -4.095 5.538 1.00 92.88 183 ILE A C 1
ATOM 1498 O O . ILE A 1 183 ? -10.952 -4.027 6.067 1.00 92.88 183 ILE A O 1
ATOM 1502 N N . ILE A 1 184 ? -9.192 -3.027 5.094 1.00 94.00 184 ILE A N 1
ATOM 1503 C CA . ILE A 1 184 ? -9.796 -1.703 4.949 1.00 94.00 184 ILE A CA 1
ATOM 1504 C C . ILE A 1 184 ? -9.847 -1.352 3.475 1.00 94.00 184 ILE A C 1
ATOM 1506 O O . ILE A 1 184 ? -8.867 -1.544 2.761 1.00 94.00 184 ILE A O 1
ATOM 1510 N N . ILE A 1 185 ? -10.982 -0.814 3.039 1.00 94.62 185 ILE A N 1
ATOM 1511 C CA . ILE A 1 185 ? -11.186 -0.281 1.693 1.00 94.62 185 ILE A CA 1
ATOM 1512 C C . ILE A 1 185 ? -11.908 1.054 1.835 1.00 94.62 185 ILE A C 1
ATOM 1514 O O . ILE A 1 185 ? -12.902 1.148 2.556 1.00 94.62 185 ILE A O 1
ATOM 1518 N N . GLY A 1 186 ? -11.440 2.085 1.140 1.00 93.81 186 GLY A N 1
ATOM 1519 C CA . GLY A 1 186 ? -12.091 3.388 1.180 1.00 93.81 186 GLY A CA 1
ATOM 1520 C C . GLY A 1 186 ? -11.588 4.360 0.126 1.00 93.81 186 GLY A C 1
ATOM 1521 O O . GLY A 1 186 ? -10.966 3.970 -0.863 1.00 93.81 186 GLY A O 1
ATOM 1522 N N . SER A 1 187 ? -11.877 5.637 0.351 1.00 93.06 187 SER A N 1
ATOM 1523 C CA . SER A 1 187 ? -11.401 6.759 -0.461 1.00 93.06 187 SER A CA 1
ATOM 1524 C C . SER A 1 187 ? -10.132 7.416 0.101 1.00 93.06 187 SER A C 1
ATOM 1526 O O . SER A 1 187 ? -9.378 8.020 -0.661 1.00 93.06 187 SER A O 1
ATOM 1528 N N . ALA A 1 188 ? -9.856 7.234 1.396 1.00 90.19 188 ALA A N 1
ATOM 1529 C CA . ALA A 1 188 ? -8.791 7.938 2.100 1.00 90.19 188 ALA A CA 1
ATOM 1530 C C . ALA A 1 188 ? -7.390 7.471 1.687 1.00 90.19 188 ALA A C 1
ATOM 1532 O O . ALA A 1 188 ? -6.998 6.336 1.955 1.00 90.19 188 ALA A O 1
ATOM 1533 N N . ASN A 1 189 ? -6.603 8.359 1.078 1.00 89.56 189 ASN A N 1
ATOM 1534 C CA . ASN A 1 189 ? -5.184 8.099 0.847 1.00 89.56 189 ASN A CA 1
ATOM 1535 C C . ASN A 1 189 ? -4.406 8.132 2.167 1.00 89.56 189 ASN A C 1
ATOM 1537 O O . ASN A 1 189 ? -4.839 8.730 3.155 1.00 89.56 189 ASN A O 1
ATOM 1541 N N . MET A 1 190 ? -3.216 7.536 2.176 1.00 86.88 190 MET A N 1
ATOM 1542 C CA . MET A 1 190 ? -2.392 7.473 3.374 1.00 86.88 190 MET A CA 1
ATOM 1543 C C . MET A 1 190 ? -1.487 8.714 3.482 1.00 86.88 190 MET A C 1
ATOM 1545 O O . MET A 1 190 ? -0.267 8.606 3.463 1.00 86.88 190 MET A O 1
ATOM 1549 N N . ASN A 1 191 ? -2.108 9.901 3.523 1.00 84.69 191 ASN A N 1
ATOM 1550 C CA . ASN A 1 191 ? -1.448 11.209 3.588 1.00 84.69 191 ASN A CA 1
ATOM 1551 C C . ASN A 1 191 ? -2.277 12.242 4.371 1.00 84.69 191 ASN A C 1
ATOM 1553 O O . ASN A 1 191 ? -3.490 12.106 4.519 1.00 84.69 191 ASN A O 1
ATOM 1557 N N . GLU A 1 192 ? -1.660 13.337 4.814 1.00 83.00 192 GLU A N 1
ATOM 1558 C CA . GLU A 1 192 ? -2.354 14.352 5.621 1.00 83.00 192 GLU A CA 1
ATOM 1559 C C . GLU A 1 192 ? -3.563 15.011 4.935 1.00 83.00 192 GLU A C 1
ATOM 1561 O O . GLU A 1 192 ? -4.414 15.568 5.619 1.00 83.00 192 GLU A O 1
ATOM 1566 N N . ARG A 1 193 ? -3.689 14.990 3.601 1.00 83.00 193 ARG A N 1
ATOM 1567 C CA . ARG A 1 193 ? -4.870 15.557 2.927 1.00 83.00 193 ARG A CA 1
ATOM 1568 C C . ARG A 1 193 ? -6.129 14.749 3.238 1.00 83.00 193 ARG A C 1
ATOM 1570 O O . ARG A 1 193 ? -7.119 15.335 3.664 1.00 83.00 193 ARG A O 1
ATOM 1577 N N . SER A 1 194 ? -6.051 13.436 3.064 1.00 80.19 194 SER A N 1
ATOM 1578 C CA . SER A 1 194 ? -7.138 12.506 3.379 1.00 80.19 194 SER A CA 1
ATOM 1579 C C . SER A 1 194 ? -7.231 12.215 4.878 1.00 80.19 194 SER A C 1
ATOM 1581 O O . SER A 1 194 ? -8.300 11.931 5.406 1.00 80.19 194 SER A O 1
ATOM 1583 N N . MET A 1 195 ? -6.105 12.262 5.597 1.00 73.31 195 MET A N 1
ATOM 1584 C CA . MET A 1 195 ? -6.071 11.786 6.976 1.00 73.31 195 MET A CA 1
ATOM 1585 C C . MET A 1 195 ? -6.499 12.800 8.034 1.00 73.31 195 MET A C 1
ATOM 1587 O O . MET A 1 195 ? -6.864 12.397 9.139 1.00 73.31 195 MET A O 1
ATOM 1591 N N . ASN A 1 196 ? -6.404 14.096 7.743 1.00 71.06 196 ASN A N 1
ATOM 1592 C CA . ASN A 1 196 ? -6.549 15.129 8.765 1.00 71.06 196 ASN A CA 1
ATOM 1593 C C . ASN A 1 196 ? -7.975 15.219 9.344 1.00 71.06 196 ASN A C 1
ATOM 1595 O O . ASN A 1 196 ? -8.131 15.680 10.471 1.00 71.06 196 ASN A O 1
ATOM 1599 N N . GLY A 1 197 ? -9.005 14.813 8.590 1.00 64.75 197 GLY A N 1
ATOM 1600 C CA . GLY A 1 197 ? -10.425 14.973 8.950 1.00 64.75 197 GLY A CA 1
ATOM 1601 C C . GLY A 1 197 ? -10.932 16.424 8.881 1.00 64.75 197 GLY A C 1
ATOM 1602 O O . GLY A 1 197 ? -12.114 16.662 8.684 1.00 64.75 197 GLY A O 1
ATOM 1603 N N . GLY A 1 198 ? -10.043 17.421 8.968 1.00 71.00 198 GLY A N 1
ATOM 1604 C CA . GLY A 1 198 ? -10.344 18.840 8.734 1.00 71.00 198 GLY A CA 1
ATOM 1605 C C . GLY A 1 198 ? -10.034 19.323 7.312 1.00 71.00 198 GLY A C 1
ATOM 1606 O O . GLY A 1 198 ? -9.944 20.530 7.079 1.00 71.00 198 GLY A O 1
ATOM 1607 N N . ARG A 1 199 ? -9.786 18.408 6.365 1.00 80.50 199 ARG A N 1
ATOM 1608 C CA . ARG A 1 199 ? -9.392 18.733 4.985 1.00 80.50 199 ARG A CA 1
ATOM 1609 C C . ARG A 1 199 ? -10.366 18.145 3.973 1.00 80.50 199 ARG A C 1
ATOM 1611 O O . ARG A 1 199 ? -11.340 18.814 3.644 1.00 80.50 199 ARG A O 1
ATOM 1618 N N . ASP A 1 200 ? -10.075 16.957 3.459 1.00 83.56 200 ASP A N 1
ATOM 1619 C CA . ASP A 1 200 ? -10.962 16.246 2.547 1.00 83.56 200 ASP A CA 1
ATOM 1620 C C . ASP A 1 200 ? -11.881 15.339 3.375 1.00 83.56 200 ASP A C 1
ATOM 1622 O O . ASP A 1 200 ? -11.458 14.800 4.395 1.00 83.56 200 ASP A O 1
ATOM 1626 N N . THR A 1 201 ? -13.130 15.197 2.936 1.00 84.25 201 THR A N 1
ATOM 1627 C CA . THR A 1 201 ? -14.088 14.246 3.510 1.00 84.25 201 THR A CA 1
ATOM 1628 C C . THR A 1 201 ? -13.883 12.884 2.875 1.00 84.25 201 THR A C 1
ATOM 1630 O O . THR A 1 201 ? -13.903 12.780 1.644 1.00 84.25 201 THR A O 1
ATOM 1633 N N . GLU A 1 202 ? -13.748 11.846 3.688 1.00 89.81 202 GLU A N 1
ATOM 1634 C CA . GLU A 1 202 ? -13.465 10.495 3.215 1.00 89.81 202 GLU A CA 1
ATOM 1635 C C . GLU A 1 202 ? -14.540 9.497 3.641 1.00 89.81 202 GLU A C 1
ATOM 1637 O O . GLU A 1 202 ? -15.359 9.764 4.506 1.00 89.81 202 GLU A O 1
ATOM 1642 N N . ILE A 1 203 ? -14.537 8.305 3.055 1.00 90.06 203 ILE A N 1
ATOM 1643 C CA . ILE A 1 203 ? -15.351 7.184 3.519 1.00 90.06 203 ILE A CA 1
ATOM 1644 C C . ILE A 1 203 ? -14.534 5.903 3.440 1.00 90.06 203 ILE A C 1
ATOM 1646 O O . ILE A 1 203 ? -13.786 5.674 2.485 1.00 90.06 203 ILE A O 1
ATOM 1650 N N . ALA A 1 204 ? -14.672 5.047 4.445 1.00 91.69 204 ALA A N 1
ATOM 1651 C CA . ALA A 1 204 ? -14.040 3.740 4.437 1.00 91.69 204 ALA A CA 1
ATOM 1652 C C . ALA A 1 204 ? -14.910 2.696 5.130 1.00 91.69 204 ALA A C 1
ATOM 1654 O O . ALA A 1 204 ? -15.776 2.996 5.952 1.00 91.69 204 ALA A O 1
ATOM 1655 N N . MET A 1 205 ? -14.630 1.439 4.823 1.00 91.75 205 MET A N 1
ATOM 1656 C CA . MET A 1 205 ? -15.081 0.295 5.596 1.00 91.75 205 MET A CA 1
ATOM 1657 C C . MET A 1 205 ? -13.866 -0.484 6.085 1.00 91.75 205 MET A C 1
ATOM 1659 O O . MET A 1 205 ? -12.858 -0.574 5.387 1.00 91.75 205 MET A O 1
ATOM 1663 N N . GLY A 1 206 ? -13.986 -1.072 7.270 1.00 90.19 206 GLY A N 1
ATOM 1664 C CA . GLY A 1 206 ? -13.096 -2.103 7.788 1.00 90.19 206 GLY A CA 1
ATOM 1665 C C . GLY A 1 206 ? -13.881 -3.399 7.932 1.00 90.19 206 GLY A C 1
ATOM 1666 O O . GLY A 1 206 ? -14.967 -3.392 8.503 1.00 90.19 206 GLY A O 1
ATOM 1667 N N . ALA A 1 207 ? -13.370 -4.503 7.406 1.00 87.56 207 ALA A N 1
ATOM 1668 C CA . ALA A 1 207 ? -14.011 -5.803 7.504 1.00 87.56 207 ALA A CA 1
ATOM 1669 C C . ALA A 1 207 ? -13.038 -6.797 8.119 1.00 87.56 207 ALA A C 1
ATOM 1671 O O . ALA A 1 207 ? -11.895 -6.930 7.685 1.00 87.56 207 ALA A O 1
ATOM 1672 N N . TYR A 1 208 ? -13.511 -7.492 9.142 1.00 83.88 208 TYR A N 1
ATOM 1673 C CA . TYR A 1 208 ? -12.812 -8.597 9.761 1.00 83.88 208 TYR A CA 1
ATOM 1674 C C . TYR A 1 208 ? -13.581 -9.879 9.490 1.00 83.88 208 TYR A C 1
ATOM 1676 O O . TYR A 1 208 ? -14.784 -9.977 9.758 1.00 83.88 208 TYR A O 1
ATOM 1684 N N . GLN A 1 209 ? -12.861 -10.874 8.995 1.00 72.25 209 GLN A N 1
ATOM 1685 C CA . GLN A 1 209 ? -13.382 -12.217 8.865 1.00 72.25 209 GLN A CA 1
ATOM 1686 C C . GLN A 1 209 ? -12.752 -13.075 9.970 1.00 72.25 209 GLN A C 1
ATOM 1688 O O . GLN A 1 209 ? -11.552 -13.359 9.898 1.00 72.25 209 GLN A O 1
ATOM 1693 N N . PRO A 1 210 ? -13.517 -13.516 10.993 1.00 62.06 210 PRO A N 1
ATOM 1694 C CA . PRO A 1 210 ? -13.033 -14.592 11.845 1.00 62.06 210 PRO A CA 1
ATOM 1695 C C . PRO A 1 210 ? -12.775 -15.798 10.944 1.00 62.06 210 PRO A C 1
ATOM 1697 O O . PRO A 1 210 ? -13.465 -15.980 9.944 1.00 62.06 210 PRO A O 1
ATOM 1700 N N . VAL A 1 211 ? -11.766 -16.610 11.242 1.00 60.31 211 VAL A N 1
ATOM 1701 C CA . VAL A 1 211 ? -11.505 -17.826 10.464 1.00 60.31 211 VAL A CA 1
ATOM 1702 C C . VAL A 1 211 ? -12.716 -18.757 10.622 1.00 60.31 211 VAL A C 1
ATOM 1704 O O . VAL A 1 211 ? -12.821 -19.493 11.598 1.00 60.31 211 VAL A O 1
ATOM 1707 N N . VAL A 1 212 ? -13.680 -18.656 9.704 1.00 52.75 212 VAL A N 1
ATOM 1708 C CA . VAL A 1 212 ? -14.901 -19.463 9.690 1.00 52.75 212 VAL A CA 1
ATOM 1709 C C . VAL A 1 212 ? -14.589 -20.704 8.872 1.00 52.75 212 VAL A C 1
ATOM 1711 O O . VAL A 1 212 ? -14.501 -20.645 7.646 1.00 52.75 212 VAL A O 1
ATOM 1714 N N . THR A 1 213 ? -14.419 -21.839 9.546 1.00 48.78 213 THR A N 1
ATOM 1715 C CA . THR A 1 213 ? -14.719 -23.114 8.903 1.00 48.78 213 THR A CA 1
ATOM 1716 C C . THR A 1 213 ? -16.203 -23.151 8.579 1.00 48.78 213 THR A C 1
ATOM 1718 O O . THR A 1 213 ? -17.023 -22.615 9.326 1.00 48.78 213 THR A O 1
ATOM 1721 N N . GLU A 1 214 ? -16.558 -23.759 7.451 1.00 49.00 214 GLU A N 1
ATOM 1722 C CA . GLU A 1 214 ? -17.953 -24.024 7.103 1.00 49.00 214 GLU A CA 1
ATOM 1723 C C . GLU A 1 214 ? -18.748 -24.555 8.311 1.00 49.00 214 GLU A C 1
ATOM 1725 O O . GLU A 1 214 ? -18.190 -25.217 9.192 1.00 49.00 214 GLU A O 1
ATOM 1730 N N . HIS A 1 215 ? -20.055 -24.272 8.350 1.00 41.41 215 HIS A N 1
ATOM 1731 C CA . HIS A 1 215 ? -20.959 -24.702 9.421 1.00 41.41 215 HIS A CA 1
ATOM 1732 C C . HIS A 1 215 ? -20.731 -26.184 9.794 1.00 41.41 215 HIS A C 1
ATOM 1734 O O . HIS A 1 215 ? -21.116 -27.087 9.055 1.00 41.41 215 HIS A O 1
ATOM 1740 N N . GLY A 1 216 ? -20.112 -26.431 10.955 1.00 45.88 216 GLY A N 1
ATOM 1741 C CA . GLY A 1 216 ? -19.903 -27.773 11.513 1.00 45.88 216 GLY A CA 1
ATOM 1742 C C . GLY A 1 216 ? -18.566 -28.460 11.201 1.00 45.88 216 GLY A C 1
ATOM 1743 O O . GLY A 1 216 ? -18.359 -29.574 11.681 1.00 45.88 216 GLY A O 1
ATOM 1744 N N . ALA A 1 217 ? -17.640 -27.837 10.466 1.00 50.53 217 ALA A N 1
ATOM 1745 C CA . ALA A 1 217 ? -16.296 -28.386 10.269 1.00 50.53 217 ALA A CA 1
ATOM 1746 C C . ALA A 1 217 ? -15.339 -27.937 11.389 1.00 50.53 217 ALA A C 1
ATOM 1748 O O . ALA A 1 217 ? -15.307 -26.764 11.770 1.00 50.53 217 ALA A O 1
ATOM 1749 N N . ALA A 1 218 ? -14.547 -28.870 11.926 1.00 47.19 218 ALA A N 1
ATOM 1750 C CA . ALA A 1 218 ? -13.516 -28.557 12.912 1.00 47.19 218 ALA A CA 1
ATOM 1751 C C . ALA A 1 218 ? -12.505 -27.565 12.312 1.00 47.19 218 ALA A C 1
ATOM 1753 O O . ALA A 1 218 ? -12.012 -27.797 11.210 1.00 47.19 218 ALA A O 1
ATOM 1754 N N . ALA A 1 219 ? -12.209 -26.480 13.035 1.00 45.97 219 ALA A N 1
ATOM 1755 C CA . ALA A 1 219 ? -11.191 -25.502 12.663 1.00 45.97 219 ALA A CA 1
ATOM 1756 C C . ALA A 1 219 ? -9.858 -26.207 12.379 1.00 45.97 219 ALA A C 1
ATOM 1758 O O . ALA A 1 219 ? -9.189 -26.666 13.304 1.00 45.97 219 ALA A O 1
ATOM 1759 N N . THR A 1 220 ? -9.478 -26.328 11.107 1.00 45.59 220 THR A N 1
ATOM 1760 C CA . THR A 1 220 ? -8.118 -26.725 10.746 1.00 45.59 220 THR A CA 1
ATOM 1761 C C . THR A 1 220 ? -7.243 -25.478 10.762 1.00 45.59 220 THR A C 1
ATOM 1763 O O . THR A 1 220 ? -7.689 -24.375 10.448 1.00 45.59 220 THR A O 1
ATOM 1766 N N . THR A 1 221 ? -5.964 -25.643 11.087 1.00 46.44 221 THR A N 1
ATOM 1767 C CA . THR A 1 221 ? -4.940 -24.581 11.047 1.00 46.44 221 THR A CA 1
ATOM 1768 C C . THR A 1 221 ? -4.743 -23.962 9.651 1.00 46.44 221 THR A C 1
ATOM 1770 O O . THR A 1 221 ? -4.024 -22.977 9.507 1.00 46.44 221 THR A O 1
ATOM 1773 N N . THR A 1 222 ? -5.395 -24.522 8.628 1.00 50.50 222 THR A N 1
ATOM 1774 C CA . THR A 1 222 ? -5.326 -24.144 7.212 1.00 50.50 222 THR A CA 1
ATOM 1775 C C . THR A 1 222 ? -6.549 -23.380 6.702 1.00 50.50 222 THR A C 1
ATOM 1777 O O . THR A 1 222 ? -6.554 -22.982 5.541 1.00 50.50 222 THR A O 1
ATOM 1780 N N . ALA A 1 223 ? -7.593 -23.170 7.510 1.00 56.69 223 ALA A N 1
ATOM 1781 C CA . ALA A 1 223 ? -8.769 -22.434 7.049 1.00 56.69 223 ALA A CA 1
ATOM 1782 C C . ALA A 1 223 ? -8.391 -20.972 6.724 1.00 56.69 223 ALA A C 1
ATOM 1784 O O . ALA A 1 223 ? -7.937 -20.221 7.589 1.00 56.69 223 ALA A O 1
ATOM 1785 N N . ARG A 1 224 ? -8.542 -20.583 5.452 1.00 74.19 224 ARG A N 1
ATOM 1786 C CA . ARG A 1 224 ? -8.258 -19.241 4.918 1.00 74.19 224 ARG A CA 1
ATOM 1787 C C . ARG A 1 224 ? -9.567 -18.577 4.480 1.00 74.19 224 ARG A C 1
ATOM 1789 O O . ARG A 1 224 ? -10.428 -19.239 3.906 1.00 74.19 224 ARG A O 1
ATOM 1796 N N . GLY A 1 225 ? -9.724 -17.290 4.791 1.00 78.94 225 GLY A N 1
ATOM 1797 C CA . GLY A 1 225 ? -10.944 -16.525 4.505 1.00 78.94 225 GLY A CA 1
ATOM 1798 C C . GLY A 1 225 ? -10.995 -15.906 3.103 1.00 78.94 225 GLY A C 1
ATOM 1799 O O . GLY A 1 225 ? -10.081 -16.068 2.299 1.00 78.94 225 GLY A O 1
ATOM 1800 N N . GLU A 1 226 ? -12.044 -15.133 2.820 1.00 84.06 226 GLU A N 1
ATOM 1801 C CA . GLU A 1 226 ? -12.208 -14.430 1.536 1.00 84.06 226 GLU A CA 1
ATOM 1802 C C . GLU A 1 226 ? -11.156 -13.325 1.367 1.00 84.06 226 GLU A C 1
ATOM 1804 O O . GLU A 1 226 ? -10.704 -13.072 0.257 1.00 84.06 226 GLU A O 1
ATOM 1809 N N . ILE A 1 227 ? -10.696 -12.714 2.467 1.00 88.00 227 ILE A N 1
ATOM 1810 C CA . ILE A 1 227 ? -9.614 -11.713 2.451 1.00 88.00 227 ILE A CA 1
ATOM 1811 C C . ILE A 1 227 ? -8.312 -12.330 1.918 1.00 88.00 227 ILE A C 1
ATOM 1813 O O . ILE A 1 227 ? -7.672 -11.744 1.046 1.00 88.00 227 ILE A O 1
ATOM 1817 N N . HIS A 1 228 ? -7.970 -13.546 2.359 1.00 89.75 228 HIS A N 1
ATOM 1818 C CA . HIS A 1 228 ? -6.849 -14.313 1.808 1.00 89.75 228 HIS A CA 1
ATOM 1819 C C . HIS A 1 228 ? -7.021 -14.562 0.304 1.00 89.75 228 HIS A C 1
ATOM 1821 O O . HIS A 1 228 ? -6.103 -14.331 -0.483 1.00 89.75 228 HIS A O 1
ATOM 1827 N N . GLY A 1 229 ? -8.210 -15.017 -0.108 1.00 89.75 229 GLY A N 1
ATOM 1828 C CA . GLY A 1 229 ? -8.531 -15.258 -1.515 1.00 89.75 229 GLY A CA 1
ATOM 1829 C C . GLY A 1 229 ? -8.420 -13.992 -2.370 1.00 89.75 229 GLY A C 1
ATOM 1830 O O . GLY A 1 229 ? -7.818 -14.024 -3.443 1.00 89.75 229 GLY A O 1
ATOM 1831 N N . PHE A 1 230 ? -8.927 -12.863 -1.871 1.00 92.12 230 PHE A N 1
ATOM 1832 C CA . PHE A 1 230 ? -8.829 -11.561 -2.526 1.00 92.12 230 PHE A CA 1
ATOM 1833 C C . PHE A 1 2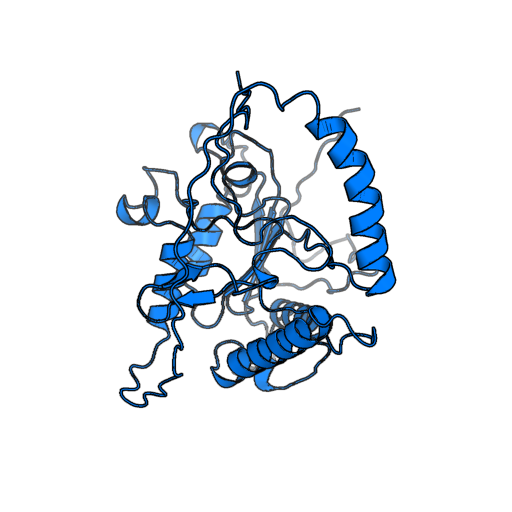30 ? -7.374 -11.125 -2.693 1.00 92.12 230 PHE A C 1
ATOM 1835 O O . PHE A 1 230 ? -6.958 -10.770 -3.795 1.00 92.12 230 PHE A O 1
ATOM 1842 N N . ARG A 1 231 ? -6.570 -11.235 -1.633 1.00 95.19 231 ARG A N 1
ATOM 1843 C CA . ARG A 1 231 ? -5.142 -10.912 -1.660 1.00 95.19 231 ARG A CA 1
ATOM 1844 C C . ARG A 1 231 ? -4.376 -11.812 -2.637 1.00 95.19 231 ARG A C 1
ATOM 1846 O O . ARG A 1 231 ? -3.580 -11.292 -3.416 1.00 95.19 231 ARG A O 1
ATOM 1853 N N . LYS A 1 232 ? -4.678 -13.120 -2.708 1.00 94.38 232 LYS A N 1
ATOM 1854 C CA . LYS A 1 232 ? -4.144 -14.015 -3.762 1.00 94.38 232 LYS A CA 1
ATOM 1855 C C . LYS A 1 232 ? -4.564 -13.594 -5.162 1.00 94.38 232 LYS A C 1
ATOM 1857 O O . LYS A 1 232 ? -3.755 -13.677 -6.079 1.00 94.38 232 LYS A O 1
ATOM 1862 N N . SER A 1 233 ? -5.809 -13.159 -5.339 1.00 95.25 233 SER A N 1
ATOM 1863 C CA . SER A 1 233 ? -6.299 -12.688 -6.635 1.00 95.25 233 SER A CA 1
ATOM 1864 C C . SER A 1 233 ? -5.540 -11.445 -7.101 1.00 95.25 233 SER A C 1
ATOM 1866 O O . SER A 1 233 ? -5.136 -11.396 -8.259 1.00 95.25 233 SER A O 1
ATOM 1868 N N . LEU A 1 234 ? -5.293 -10.484 -6.204 1.00 96.69 234 LEU A N 1
ATOM 1869 C CA . LEU A 1 234 ? -4.483 -9.296 -6.497 1.00 96.69 234 LEU A CA 1
ATOM 1870 C C . LEU A 1 234 ? -3.039 -9.673 -6.831 1.00 96.69 234 LEU A C 1
ATOM 1872 O O . LEU A 1 234 ? -2.484 -9.217 -7.823 1.00 96.69 234 LEU A O 1
ATOM 1876 N N . TRP A 1 235 ? -2.432 -10.567 -6.051 1.00 97.88 235 TRP A N 1
ATOM 1877 C CA . TRP A 1 235 ? -1.079 -11.043 -6.336 1.00 97.88 235 TRP A CA 1
ATOM 1878 C C . TRP A 1 235 ? -0.995 -11.785 -7.666 1.00 97.88 235 TRP A C 1
ATOM 1880 O O . TRP A 1 235 ? -0.031 -11.597 -8.397 1.00 97.88 235 TRP A O 1
ATOM 1890 N N . TYR A 1 236 ? -2.009 -12.568 -8.030 1.00 97.69 236 TYR A N 1
ATOM 1891 C CA . TYR A 1 236 ? -2.076 -13.186 -9.349 1.00 97.69 236 TYR A CA 1
ATOM 1892 C C . TYR A 1 236 ? -2.220 -12.141 -10.463 1.00 97.69 236 TYR A C 1
ATOM 1894 O O . TYR A 1 236 ? -1.557 -12.261 -11.484 1.00 97.69 236 TYR A O 1
ATOM 1902 N N . GLU A 1 237 ? -3.021 -11.092 -10.277 1.00 96.81 237 GLU A N 1
ATOM 1903 C CA . GLU A 1 237 ? -3.124 -9.983 -11.237 1.00 96.81 237 GLU A CA 1
ATOM 1904 C C . GLU A 1 237 ? -1.792 -9.231 -11.409 1.00 96.81 237 GLU A C 1
ATOM 1906 O O . GLU A 1 237 ? -1.424 -8.851 -12.521 1.00 96.81 237 GLU A O 1
ATOM 1911 N N . HIS A 1 238 ? -1.062 -9.010 -10.315 1.00 97.81 238 HIS A N 1
ATOM 1912 C CA . HIS A 1 238 ? 0.167 -8.218 -10.318 1.00 97.81 238 HIS A CA 1
ATOM 1913 C C . HIS A 1 238 ? 1.399 -9.031 -10.722 1.00 97.81 238 HIS A C 1
ATOM 1915 O O . HIS A 1 238 ? 2.265 -8.524 -11.425 1.00 97.81 238 HIS A O 1
ATOM 1921 N N . LEU A 1 239 ? 1.503 -10.286 -10.296 1.00 97.94 239 LEU A N 1
ATOM 1922 C CA . LEU A 1 239 ? 2.664 -11.143 -10.553 1.00 97.94 239 LEU A CA 1
ATOM 1923 C C . LEU A 1 239 ? 2.451 -12.065 -11.753 1.00 97.94 239 LEU A C 1
ATOM 1925 O O . LEU A 1 239 ? 3.434 -12.511 -12.331 1.00 97.94 239 LEU A O 1
ATOM 1929 N N . ASN A 1 240 ? 1.193 -12.369 -12.104 1.00 97.25 240 ASN A N 1
ATOM 1930 C CA . ASN A 1 240 ? 0.804 -13.352 -13.124 1.00 97.25 240 ASN A CA 1
ATOM 1931 C C . ASN A 1 240 ? 1.445 -14.738 -12.907 1.00 97.25 240 ASN A C 1
ATOM 1933 O O . ASN A 1 240 ? 1.720 -15.496 -13.836 1.00 97.25 240 ASN A O 1
ATOM 1937 N N . VAL A 1 241 ? 1.677 -15.078 -11.638 1.00 96.88 241 VAL A N 1
ATOM 1938 C CA . VAL A 1 241 ? 2.271 -16.338 -11.190 1.00 96.88 241 VAL A CA 1
ATOM 1939 C C . VAL A 1 241 ? 1.351 -16.965 -10.150 1.00 96.88 241 VAL A C 1
ATOM 1941 O O . VAL A 1 241 ? 0.774 -16.279 -9.307 1.00 96.88 241 VAL A O 1
ATOM 1944 N N . ARG A 1 242 ? 1.209 -18.291 -10.212 1.00 95.50 242 ARG A N 1
ATOM 1945 C CA . ARG A 1 242 ? 0.589 -19.093 -9.154 1.00 95.50 242 ARG A CA 1
ATOM 1946 C C . ARG A 1 242 ? 1.683 -19.881 -8.465 1.00 95.50 242 ARG A C 1
ATOM 1948 O O . ARG A 1 242 ? 2.356 -20.669 -9.122 1.00 95.50 242 ARG A O 1
ATOM 1955 N N . ASP A 1 243 ? 1.831 -19.659 -7.172 1.00 96.38 243 ASP A N 1
ATOM 1956 C CA . ASP A 1 243 ? 2.832 -20.324 -6.355 1.00 96.38 243 ASP A CA 1
ATOM 1957 C C . ASP A 1 243 ? 2.290 -20.521 -4.938 1.00 96.38 243 ASP A C 1
ATOM 1959 O O . ASP A 1 243 ? 1.665 -19.612 -4.385 1.00 96.38 243 ASP A O 1
ATOM 1963 N N . ASP A 1 244 ? 2.523 -21.699 -4.364 1.00 95.44 244 ASP A N 1
ATOM 1964 C CA . ASP A 1 244 ? 2.026 -22.064 -3.033 1.00 95.44 244 ASP A CA 1
ATOM 1965 C C . ASP A 1 244 ? 2.716 -21.248 -1.926 1.00 95.44 244 ASP A C 1
ATOM 1967 O O . ASP A 1 244 ? 2.150 -21.052 -0.854 1.00 95.44 244 ASP A O 1
ATOM 1971 N N . ARG A 1 245 ? 3.906 -20.677 -2.179 1.00 95.75 245 ARG A N 1
ATOM 1972 C CA . ARG A 1 245 ? 4.555 -19.754 -1.228 1.00 95.75 245 ARG A CA 1
ATOM 1973 C C . ARG A 1 245 ? 3.689 -18.534 -0.921 1.00 95.75 245 ARG A C 1
ATOM 1975 O O . ARG A 1 245 ? 3.759 -18.003 0.179 1.00 95.75 245 ARG A O 1
ATOM 1982 N N . PHE A 1 246 ? 2.826 -18.122 -1.852 1.00 95.62 246 PHE A N 1
ATOM 1983 C CA . PHE A 1 246 ? 1.915 -16.988 -1.667 1.00 95.62 246 PHE A CA 1
ATOM 1984 C C . PHE A 1 246 ? 0.752 -17.281 -0.702 1.00 95.62 246 PHE A C 1
ATOM 1986 O O . PHE A 1 246 ? -0.099 -16.407 -0.487 1.00 95.62 246 PHE A O 1
ATOM 1993 N N . ASP A 1 247 ? 0.674 -18.496 -0.150 1.00 92.88 247 ASP A N 1
ATOM 1994 C CA . ASP A 1 247 ? -0.282 -18.856 0.897 1.00 92.88 247 ASP A CA 1
ATOM 1995 C C . ASP A 1 247 ? 0.142 -18.401 2.302 1.00 92.88 247 ASP A C 1
ATOM 1997 O O . ASP A 1 247 ? -0.724 -18.225 3.170 1.00 92.88 247 ASP A O 1
ATOM 2001 N N . ASP A 1 248 ? 1.444 -18.191 2.506 1.00 93.06 248 ASP A N 1
ATOM 2002 C CA . ASP A 1 248 ? 2.073 -17.799 3.771 1.00 93.06 248 ASP A CA 1
ATOM 2003 C C . ASP A 1 248 ? 2.993 -16.578 3.525 1.00 93.06 248 ASP A C 1
ATOM 2005 O O . ASP A 1 248 ? 4.217 -16.722 3.430 1.00 93.06 248 ASP A O 1
ATOM 2009 N N . PRO A 1 249 ? 2.417 -15.368 3.363 1.00 93.62 249 PRO A N 1
ATOM 2010 C CA . PRO A 1 249 ? 3.160 -14.163 2.989 1.00 93.62 249 PRO A CA 1
ATOM 2011 C C . PRO A 1 249 ? 4.180 -13.695 4.038 1.00 93.62 249 PRO A C 1
ATOM 2013 O O . PRO A 1 249 ? 5.025 -12.863 3.721 1.00 93.62 249 PRO A O 1
ATOM 2016 N N . GLU A 1 250 ? 4.120 -14.225 5.263 1.00 91.69 250 GLU A N 1
ATOM 2017 C CA . GLU A 1 250 ? 5.108 -13.983 6.318 1.00 91.69 250 GLU A CA 1
ATOM 2018 C C . GLU A 1 250 ? 6.463 -14.663 6.072 1.00 91.69 250 GLU A C 1
ATOM 2020 O O . GLU A 1 250 ? 7.441 -14.343 6.745 1.00 91.69 250 GLU A O 1
ATOM 2025 N N . ARG A 1 251 ? 6.534 -15.641 5.158 1.00 93.31 251 ARG A N 1
ATOM 2026 C CA . ARG A 1 251 ? 7.761 -16.408 4.939 1.00 93.31 251 ARG A CA 1
ATOM 2027 C C . ARG A 1 251 ? 8.759 -15.638 4.082 1.00 93.31 251 ARG A C 1
ATOM 2029 O O . ARG A 1 251 ? 8.409 -15.039 3.064 1.00 93.31 251 ARG A O 1
ATOM 2036 N N . GLU A 1 252 ? 10.032 -15.759 4.434 1.00 93.50 252 GLU A N 1
ATOM 2037 C CA . GLU A 1 252 ? 11.130 -15.121 3.708 1.00 93.50 252 GLU A CA 1
ATOM 2038 C C . GLU A 1 252 ? 11.210 -15.562 2.236 1.00 93.50 252 GLU A C 1
ATOM 2040 O O . GLU A 1 252 ? 11.393 -14.741 1.335 1.00 93.50 252 GLU A O 1
ATOM 2045 N N . ASP A 1 253 ? 10.994 -16.848 1.954 1.00 96.56 253 ASP A N 1
ATOM 2046 C CA . ASP A 1 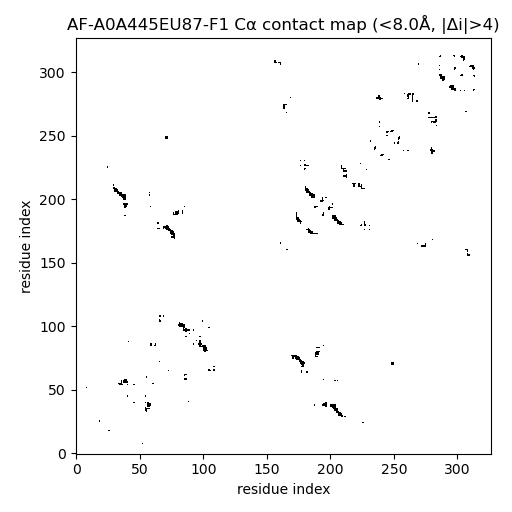253 ? 10.998 -17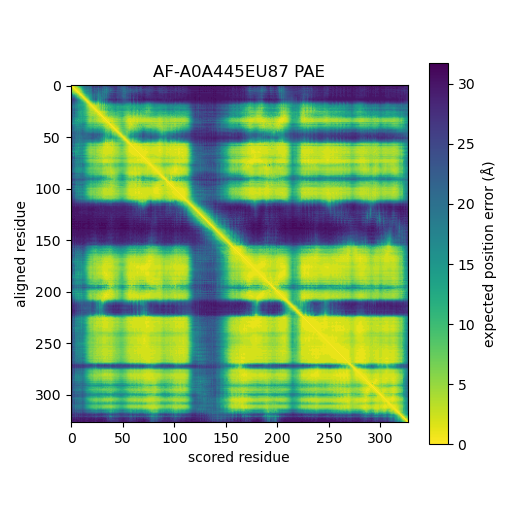.377 0.586 1.00 96.56 253 ASP A CA 1
ATOM 2047 C C . ASP A 1 253 ? 9.834 -16.848 -0.269 1.00 96.56 253 ASP A C 1
ATOM 2049 O O . ASP A 1 253 ? 9.959 -16.754 -1.495 1.00 96.56 253 ASP A O 1
ATOM 2053 N N . CYS A 1 254 ? 8.722 -16.459 0.362 1.00 96.69 254 CYS A N 1
ATOM 2054 C CA . CYS A 1 254 ? 7.612 -15.788 -0.301 1.00 96.69 254 CYS A CA 1
ATOM 2055 C C . CYS A 1 254 ? 8.004 -14.370 -0.732 1.00 96.69 254 CYS A C 1
ATOM 2057 O O . CYS A 1 254 ? 7.911 -14.048 -1.920 1.00 96.69 254 CYS A O 1
ATOM 2059 N N . ILE A 1 255 ? 8.476 -13.526 0.195 1.00 95.00 255 ILE A N 1
ATOM 2060 C CA . ILE A 1 255 ? 8.844 -12.140 -0.140 1.00 95.00 255 ILE A CA 1
ATOM 2061 C C . ILE A 1 255 ? 10.057 -12.080 -1.079 1.00 95.00 255 ILE A C 1
ATOM 2063 O O . ILE A 1 255 ? 10.075 -11.267 -2.001 1.00 95.00 255 ILE A O 1
ATOM 2067 N N . THR A 1 256 ? 11.011 -13.006 -0.941 1.00 96.88 256 THR A N 1
ATOM 2068 C CA . THR A 1 256 ? 12.150 -13.146 -1.863 1.00 96.88 256 THR A CA 1
ATOM 2069 C C . THR A 1 256 ? 11.677 -13.421 -3.289 1.00 96.88 256 THR A C 1
ATOM 2071 O O . THR A 1 256 ? 12.161 -12.801 -4.238 1.00 96.88 256 THR A O 1
ATOM 2074 N N . MET A 1 257 ? 10.687 -14.305 -3.463 1.00 97.56 257 MET A N 1
ATOM 2075 C CA . MET A 1 257 ? 10.092 -14.578 -4.774 1.00 97.56 257 MET A CA 1
ATOM 2076 C C . MET A 1 257 ? 9.360 -13.351 -5.335 1.00 97.56 257 MET A C 1
ATOM 2078 O O . MET A 1 257 ? 9.570 -12.998 -6.495 1.00 97.56 257 MET A O 1
ATOM 2082 N N . VAL A 1 258 ? 8.550 -12.664 -4.520 1.00 97.88 258 VAL A N 1
ATOM 2083 C CA . VAL A 1 258 ? 7.848 -11.433 -4.931 1.00 97.88 258 VAL A CA 1
ATOM 2084 C C . VAL A 1 258 ? 8.840 -10.362 -5.395 1.00 97.88 258 VAL A C 1
ATOM 2086 O O . VAL A 1 258 ? 8.687 -9.834 -6.497 1.00 97.88 258 VAL A O 1
ATOM 2089 N N . ASN A 1 259 ? 9.887 -10.099 -4.608 1.00 97.00 259 ASN A N 1
ATOM 2090 C CA . ASN A 1 259 ? 10.932 -9.128 -4.940 1.00 97.00 259 ASN A CA 1
ATOM 2091 C C . ASN A 1 259 ? 11.694 -9.528 -6.208 1.00 97.00 259 ASN A C 1
ATOM 2093 O O . ASN A 1 259 ? 11.938 -8.689 -7.070 1.00 97.00 259 ASN A O 1
ATOM 2097 N N . THR A 1 260 ? 12.008 -10.816 -6.371 1.00 97.75 260 THR A N 1
ATOM 2098 C CA . THR A 1 260 ? 12.680 -11.328 -7.575 1.00 97.75 260 THR A CA 1
ATOM 2099 C C . THR A 1 260 ? 11.835 -11.091 -8.826 1.00 97.75 260 THR A C 1
ATOM 2101 O O . THR A 1 260 ? 12.336 -10.570 -9.822 1.00 97.75 260 THR A O 1
ATOM 2104 N N . LEU A 1 261 ? 10.541 -11.426 -8.785 1.00 97.94 261 LEU A N 1
ATOM 2105 C CA . LEU A 1 261 ? 9.623 -11.202 -9.906 1.00 97.94 261 LEU A CA 1
ATOM 2106 C C . LEU A 1 261 ? 9.469 -9.707 -10.214 1.00 97.94 261 LEU A C 1
ATOM 2108 O O . LEU A 1 261 ? 9.548 -9.311 -11.377 1.00 97.94 261 LEU A O 1
ATOM 2112 N N . ALA A 1 262 ? 9.313 -8.875 -9.183 1.00 97.88 262 ALA A N 1
ATOM 2113 C CA . ALA A 1 262 ? 9.198 -7.429 -9.331 1.00 97.88 262 ALA A CA 1
ATOM 2114 C C . ALA A 1 262 ? 10.472 -6.794 -9.917 1.00 97.88 262 ALA A C 1
ATOM 2116 O O . ALA A 1 262 ? 10.386 -5.897 -10.760 1.00 97.88 262 ALA A O 1
ATOM 2117 N N . GLN A 1 263 ? 11.650 -7.300 -9.539 1.00 95.75 263 GLN A N 1
ATOM 2118 C CA . GLN A 1 263 ? 12.935 -6.854 -10.071 1.00 95.75 263 GLN A CA 1
ATOM 2119 C C . GLN A 1 263 ? 13.130 -7.281 -11.527 1.00 95.75 263 GLN A C 1
ATOM 2121 O O . GLN A 1 263 ? 13.600 -6.490 -12.345 1.00 95.75 263 GLN A O 1
ATOM 2126 N N . ILE A 1 264 ? 12.750 -8.514 -11.881 1.00 95.12 264 ILE A N 1
ATOM 2127 C CA . ILE A 1 264 ? 12.763 -8.985 -13.274 1.00 95.12 264 ILE A CA 1
ATOM 2128 C C . ILE A 1 264 ? 11.854 -8.098 -14.130 1.00 95.12 264 ILE A C 1
ATOM 2130 O O . ILE A 1 264 ? 12.291 -7.615 -15.178 1.00 95.12 264 ILE A O 1
ATOM 2134 N N . ASN A 1 265 ? 10.630 -7.830 -13.664 1.00 95.94 265 ASN A N 1
ATOM 2135 C CA . ASN A 1 265 ? 9.689 -6.963 -14.366 1.00 95.94 265 ASN A CA 1
ATOM 2136 C C . ASN A 1 265 ? 10.234 -5.537 -14.503 1.00 95.94 265 ASN A C 1
ATOM 2138 O O . ASN A 1 265 ? 10.155 -4.983 -15.594 1.00 95.94 265 ASN A O 1
ATOM 2142 N N . TRP A 1 266 ? 10.841 -4.957 -13.457 1.00 94.62 266 TRP A N 1
ATOM 2143 C CA . TRP A 1 266 ? 11.500 -3.645 -13.540 1.00 94.62 266 TRP A CA 1
ATOM 2144 C C . TRP A 1 266 ? 12.623 -3.643 -14.575 1.00 94.62 266 TRP A C 1
ATOM 2146 O O . TRP A 1 266 ? 12.651 -2.783 -15.450 1.00 94.62 266 TRP A O 1
ATOM 2156 N N . ASN A 1 267 ? 13.506 -4.642 -14.541 1.00 91.88 267 ASN A N 1
ATOM 2157 C CA . ASN A 1 267 ? 14.612 -4.754 -15.487 1.00 91.88 267 ASN A CA 1
ATOM 2158 C C . ASN A 1 267 ? 14.120 -4.877 -16.936 1.00 91.88 267 ASN A C 1
ATOM 2160 O O . ASN A 1 267 ? 14.778 -4.374 -17.843 1.00 91.88 267 ASN A O 1
ATOM 2164 N N . MET A 1 268 ? 12.985 -5.540 -17.172 1.00 92.50 268 MET A N 1
ATOM 2165 C CA . MET A 1 268 ? 12.352 -5.602 -18.492 1.00 92.50 268 MET A CA 1
ATOM 2166 C C . MET A 1 268 ? 11.672 -4.280 -18.857 1.00 92.50 268 MET A C 1
ATOM 2168 O O . MET A 1 268 ? 11.886 -3.778 -19.956 1.00 92.50 268 MET A O 1
ATOM 2172 N N . PHE A 1 269 ? 10.917 -3.689 -17.928 1.00 92.38 269 PHE A N 1
ATOM 2173 C CA . PHE A 1 269 ? 10.205 -2.428 -18.121 1.00 92.38 269 PHE A CA 1
ATOM 2174 C C . PHE A 1 269 ? 11.163 -1.282 -18.424 1.00 92.38 269 PHE A C 1
ATOM 2176 O O . PHE A 1 269 ? 10.862 -0.467 -19.282 1.00 92.38 269 PHE A O 1
ATOM 2183 N N . ALA A 1 270 ? 12.315 -1.227 -17.754 1.00 89.75 270 ALA A N 1
ATOM 2184 C CA . ALA A 1 270 ? 13.301 -0.158 -17.855 1.00 89.75 270 ALA A CA 1
ATOM 2185 C C . ALA A 1 270 ? 14.164 -0.229 -19.132 1.00 89.75 270 ALA A C 1
ATOM 2187 O O . ALA A 1 270 ? 14.709 0.793 -19.562 1.00 89.75 270 ALA A O 1
ATOM 2188 N N . ARG A 1 271 ? 14.265 -1.396 -19.784 1.00 82.56 271 ARG A N 1
ATOM 2189 C CA . ARG A 1 271 ? 15.043 -1.573 -21.024 1.00 82.56 271 ARG A CA 1
ATOM 2190 C C . ARG A 1 271 ? 14.426 -0.809 -22.197 1.00 82.56 271 ARG A C 1
ATOM 2192 O O . ARG A 1 271 ? 13.215 -0.715 -22.333 1.00 82.56 271 ARG A O 1
ATOM 2199 N N . VAL A 1 272 ? 15.292 -0.277 -23.060 1.00 68.50 272 VAL A N 1
ATOM 2200 C CA . VAL A 1 272 ? 14.911 0.521 -24.244 1.00 68.50 272 VAL A CA 1
ATOM 2201 C C . VAL A 1 272 ? 14.684 -0.356 -25.491 1.00 68.50 272 VAL A C 1
ATOM 2203 O O . VAL A 1 272 ? 14.069 0.089 -26.454 1.00 68.50 272 VAL A O 1
ATOM 2206 N N . SER A 1 273 ? 15.160 -1.605 -25.500 1.00 69.00 273 SER A N 1
ATOM 2207 C CA . SER A 1 273 ? 15.115 -2.492 -26.673 1.00 69.00 273 SER A CA 1
ATOM 2208 C C . SER A 1 273 ? 14.019 -3.558 -26.588 1.00 69.00 273 SER A C 1
ATOM 2210 O O . SER A 1 273 ? 13.835 -4.158 -25.532 1.00 69.00 273 SER A O 1
ATOM 2212 N N . ASP A 1 274 ? 13.391 -3.843 -27.733 1.00 68.69 274 ASP A N 1
ATOM 2213 C CA . ASP A 1 274 ? 12.413 -4.910 -27.985 1.00 68.69 274 ASP A CA 1
ATOM 2214 C C . ASP A 1 274 ? 11.248 -4.954 -26.991 1.00 68.69 274 ASP A C 1
ATOM 2216 O O . ASP A 1 274 ? 11.147 -5.826 -26.126 1.00 68.69 274 ASP A O 1
ATOM 2220 N N . ALA A 1 275 ? 10.332 -4.000 -27.168 1.00 73.31 275 ALA A N 1
ATOM 2221 C CA . ALA A 1 275 ? 9.076 -3.929 -26.440 1.00 73.31 275 ALA A CA 1
ATOM 2222 C C . ALA A 1 275 ? 8.291 -5.250 -26.533 1.00 73.31 275 ALA A C 1
ATOM 2224 O O . ALA A 1 275 ? 7.673 -5.573 -27.557 1.00 73.31 275 ALA A O 1
ATOM 2225 N N . THR A 1 276 ? 8.321 -5.993 -25.432 1.00 85.62 276 THR A N 1
ATOM 2226 C CA . THR A 1 276 ? 7.627 -7.260 -25.214 1.00 85.62 276 THR A CA 1
ATOM 2227 C C . THR A 1 276 ? 6.674 -7.107 -24.041 1.00 85.62 276 THR A C 1
ATOM 2229 O O . THR A 1 276 ? 6.876 -6.255 -23.175 1.00 85.62 276 THR A O 1
ATOM 2232 N N . ASP A 1 277 ? 5.617 -7.917 -24.025 1.00 91.31 277 ASP A N 1
ATOM 2233 C CA . ASP A 1 277 ? 4.692 -7.926 -22.897 1.00 91.31 277 ASP A CA 1
ATOM 2234 C C . ASP A 1 277 ? 5.447 -8.369 -21.636 1.00 91.31 277 ASP A C 1
ATOM 2236 O O . ASP A 1 277 ? 6.195 -9.354 -21.656 1.00 91.31 277 ASP A O 1
ATOM 2240 N N . LEU A 1 278 ? 5.262 -7.631 -20.540 1.00 93.88 278 LEU A N 1
ATOM 2241 C CA . LEU A 1 278 ? 5.851 -8.009 -19.262 1.00 93.88 278 LEU A CA 1
ATOM 2242 C C . LEU A 1 278 ? 5.207 -9.303 -18.749 1.00 93.88 278 LEU A C 1
ATOM 2244 O O . LEU A 1 278 ? 3.995 -9.481 -18.889 1.00 93.88 278 LEU A O 1
ATOM 2248 N N . PRO A 1 279 ? 5.982 -10.195 -18.108 1.00 94.31 279 PRO A N 1
ATOM 2249 C CA . PRO A 1 279 ? 5.427 -11.423 -17.565 1.00 94.31 279 PRO A CA 1
ATOM 2250 C C . PRO A 1 279 ? 4.488 -11.148 -16.387 1.00 94.31 279 PRO A C 1
ATOM 2252 O O . PRO A 1 279 ? 3.547 -11.914 -16.218 1.00 94.31 279 PRO A O 1
ATOM 2255 N N . GLY A 1 280 ? 4.691 -10.052 -15.643 1.00 96.62 280 GLY A N 1
ATOM 2256 C CA . GLY A 1 280 ? 3.772 -9.507 -14.643 1.00 96.62 280 GLY A CA 1
ATOM 2257 C C . GLY A 1 280 ? 3.842 -7.975 -14.574 1.00 96.62 280 GLY A C 1
ATOM 2258 O O . GLY A 1 280 ? 4.674 -7.342 -15.217 1.00 96.62 280 GLY A O 1
ATOM 2259 N N . HIS A 1 281 ? 2.958 -7.366 -13.791 1.00 97.50 281 HIS A N 1
ATOM 2260 C CA . HIS A 1 281 ? 2.800 -5.913 -13.682 1.00 97.50 281 HIS A CA 1
ATOM 2261 C C . HIS A 1 281 ? 3.435 -5.298 -12.428 1.00 97.50 281 HIS A C 1
ATOM 2263 O O . HIS A 1 281 ? 3.606 -4.081 -12.374 1.00 97.50 281 HIS A O 1
ATOM 2269 N N . LEU A 1 282 ? 3.759 -6.099 -11.408 1.00 98.06 282 LEU A N 1
ATOM 2270 C CA . LEU A 1 282 ? 4.438 -5.601 -10.214 1.00 98.06 282 LEU A CA 1
ATOM 2271 C C . LEU A 1 282 ? 5.878 -5.232 -10.571 1.00 98.06 282 LEU A C 1
ATOM 2273 O O . LEU A 1 282 ? 6.609 -6.077 -11.084 1.00 98.06 282 LEU A O 1
ATOM 2277 N N . LEU A 1 283 ? 6.275 -3.997 -10.278 1.00 97.38 283 LEU A N 1
ATOM 2278 C CA . LEU A 1 283 ? 7.629 -3.479 -10.467 1.00 97.38 283 LEU A CA 1
ATOM 2279 C C . LEU A 1 283 ? 8.190 -3.074 -9.104 1.00 97.38 283 LEU A C 1
ATOM 2281 O O . LEU A 1 283 ? 7.456 -2.512 -8.287 1.00 97.38 283 LEU A O 1
ATOM 2285 N N . CYS A 1 284 ? 9.482 -3.312 -8.868 1.00 95.25 284 CYS A N 1
ATOM 2286 C CA . CYS A 1 284 ? 10.170 -2.660 -7.755 1.00 95.25 284 CYS A CA 1
ATOM 2287 C C . CYS A 1 284 ? 10.095 -1.141 -7.951 1.00 95.25 284 CYS A C 1
ATOM 2289 O O . CYS A 1 284 ? 10.323 -0.647 -9.059 1.00 95.25 284 CYS A O 1
ATOM 2291 N N . TYR A 1 285 ? 9.773 -0.400 -6.890 1.00 94.38 285 TYR A N 1
ATOM 2292 C CA . TYR A 1 285 ? 9.819 1.058 -6.959 1.00 94.38 285 TYR A CA 1
ATOM 2293 C C . TYR A 1 285 ? 11.277 1.495 -7.200 1.00 94.38 285 TYR A C 1
ATOM 2295 O O . TYR A 1 285 ? 12.163 0.958 -6.532 1.00 94.38 285 TYR A O 1
ATOM 2303 N N . PRO A 1 286 ? 11.560 2.411 -8.146 1.00 93.56 286 PRO A N 1
ATOM 2304 C CA . PRO A 1 286 ? 12.916 2.614 -8.661 1.00 93.56 286 PRO A CA 1
ATOM 2305 C C . PRO A 1 286 ? 13.806 3.483 -7.760 1.00 93.56 286 PRO A C 1
ATOM 2307 O O . PRO A 1 286 ? 14.272 4.548 -8.155 1.00 93.56 286 PRO A O 1
ATOM 2310 N N . VAL A 1 287 ? 14.055 3.014 -6.539 1.00 92.31 287 VAL A N 1
ATOM 2311 C CA . VAL A 1 287 ? 14.913 3.648 -5.527 1.00 92.31 287 VAL A CA 1
ATOM 2312 C C . VAL A 1 287 ? 15.906 2.635 -4.960 1.00 92.31 287 VAL A C 1
ATOM 2314 O O . VAL A 1 287 ? 15.645 1.432 -4.967 1.00 92.31 287 VAL A O 1
ATOM 2317 N N . LYS A 1 288 ? 17.038 3.119 -4.444 1.00 90.19 288 LYS A N 1
ATOM 2318 C CA . LYS A 1 288 ? 17.984 2.339 -3.634 1.00 90.19 288 LYS A CA 1
ATOM 2319 C C . LYS A 1 288 ? 17.680 2.611 -2.160 1.00 90.19 288 LYS A C 1
ATOM 2321 O O . LYS A 1 288 ? 17.367 3.737 -1.786 1.00 90.19 288 LYS A O 1
ATOM 2326 N N . ILE A 1 289 ? 17.738 1.574 -1.332 1.00 88.19 289 ILE A N 1
ATOM 2327 C CA . ILE A 1 289 ? 17.628 1.696 0.125 1.00 88.19 289 ILE A CA 1
ATOM 2328 C C . ILE A 1 289 ? 18.968 1.258 0.699 1.00 88.19 289 ILE A C 1
ATOM 2330 O O . ILE A 1 289 ? 19.431 0.153 0.418 1.00 88.19 289 ILE A O 1
ATOM 2334 N N . SER A 1 290 ? 19.605 2.134 1.468 1.00 86.56 290 SER A N 1
ATOM 2335 C CA . SER A 1 290 ? 20.855 1.831 2.159 1.00 86.56 290 SER A CA 1
ATOM 2336 C C . SER A 1 290 ? 20.627 0.749 3.214 1.00 86.56 290 SER A C 1
ATOM 2338 O O . SER A 1 290 ? 19.756 0.877 4.077 1.00 86.56 290 SER A O 1
ATOM 2340 N N . ALA A 1 291 ? 21.431 -0.313 3.159 1.00 81.50 291 ALA A N 1
ATOM 2341 C CA . ALA A 1 291 ? 21.355 -1.422 4.108 1.00 81.50 291 ALA A CA 1
ATOM 2342 C C . ALA A 1 291 ? 21.746 -1.009 5.540 1.00 81.50 291 ALA A C 1
ATOM 2344 O O . ALA A 1 291 ? 21.321 -1.649 6.498 1.00 81.50 291 ALA A O 1
ATOM 2345 N N . ASN A 1 292 ? 22.532 0.063 5.684 1.00 81.06 292 ASN A N 1
ATOM 2346 C CA . ASN A 1 292 ? 23.114 0.469 6.964 1.00 81.06 292 ASN A CA 1
ATOM 2347 C C . ASN A 1 292 ? 22.180 1.355 7.793 1.00 81.06 292 ASN A C 1
ATOM 2349 O O . ASN A 1 292 ? 22.146 1.240 9.016 1.00 81.06 292 ASN A O 1
ATOM 2353 N N . ASP A 1 293 ? 21.459 2.265 7.139 1.00 81.81 293 ASP A N 1
ATOM 2354 C CA . ASP A 1 293 ? 20.684 3.321 7.802 1.00 81.81 293 ASP A CA 1
ATOM 2355 C C . ASP A 1 293 ? 19.267 3.497 7.233 1.00 81.81 293 ASP A C 1
ATOM 2357 O O . ASP A 1 293 ? 18.527 4.364 7.695 1.00 81.81 293 ASP A O 1
ATOM 2361 N N . GLY A 1 294 ? 18.874 2.691 6.239 1.00 81.75 294 GLY A N 1
ATOM 2362 C CA . GLY A 1 294 ? 17.555 2.770 5.611 1.00 81.75 294 GLY A CA 1
ATOM 2363 C C . GLY A 1 294 ? 17.349 4.006 4.732 1.00 81.75 294 GLY A C 1
ATOM 2364 O O . GLY A 1 294 ? 16.233 4.232 4.261 1.00 81.75 294 GLY A O 1
ATOM 2365 N N . THR A 1 295 ? 18.394 4.807 4.487 1.00 86.06 295 THR A N 1
ATOM 2366 C CA . THR A 1 295 ? 18.294 6.010 3.656 1.00 86.06 295 THR A CA 1
ATOM 2367 C C . THR A 1 295 ? 17.887 5.643 2.230 1.00 86.06 295 THR A C 1
ATOM 2369 O O . THR A 1 295 ? 18.480 4.765 1.602 1.00 86.06 295 THR A O 1
ATOM 2372 N N . VAL A 1 296 ? 16.868 6.332 1.712 1.00 87.88 296 VAL A N 1
ATOM 2373 C CA . VAL A 1 296 ? 16.351 6.141 0.352 1.00 87.88 296 VAL A CA 1
ATOM 2374 C C . VAL A 1 296 ? 17.076 7.084 -0.608 1.00 87.88 296 VAL A C 1
ATOM 2376 O O . VAL A 1 296 ? 17.052 8.301 -0.421 1.00 87.88 296 VAL A O 1
ATOM 2379 N N . THR A 1 297 ? 17.695 6.532 -1.647 1.00 89.38 297 THR A N 1
ATOM 2380 C CA . THR A 1 297 ? 18.450 7.269 -2.669 1.00 89.38 297 THR A CA 1
ATOM 2381 C C . THR A 1 297 ? 17.986 6.916 -4.083 1.00 89.38 297 THR A C 1
ATOM 2383 O O . THR A 1 297 ? 17.245 5.955 -4.310 1.00 89.38 297 THR A O 1
ATOM 2386 N N . GLU A 1 298 ? 18.355 7.747 -5.058 1.00 90.44 298 GLU A N 1
ATOM 2387 C CA . GLU A 1 298 ? 18.030 7.506 -6.466 1.00 90.44 298 GLU A CA 1
ATOM 2388 C C . GLU A 1 298 ? 18.859 6.344 -7.029 1.00 90.44 298 GLU A C 1
ATOM 2390 O O . GLU A 1 298 ? 19.979 6.087 -6.590 1.00 90.44 298 GLU A O 1
ATOM 2395 N N . LEU A 1 299 ? 18.323 5.659 -8.041 1.00 87.81 299 LEU A N 1
ATOM 2396 C CA . LEU A 1 299 ? 19.123 4.748 -8.855 1.00 87.81 299 LEU A CA 1
ATOM 2397 C C . LEU A 1 299 ? 20.105 5.543 -9.732 1.00 87.81 299 LEU A C 1
ATOM 2399 O O . LEU A 1 299 ? 19.759 6.599 -10.268 1.00 87.81 299 LEU A O 1
ATOM 2403 N N . SER A 1 300 ? 21.311 5.010 -9.923 1.00 82.75 300 SER A N 1
ATOM 2404 C CA . SER A 1 300 ? 22.382 5.672 -10.675 1.00 82.75 300 SER A CA 1
ATOM 2405 C C . SER A 1 300 ? 22.036 5.908 -12.155 1.00 82.75 300 SER A C 1
ATOM 2407 O O . SER A 1 300 ? 21.225 5.206 -12.773 1.00 82.75 300 SER A O 1
ATOM 2409 N N . GLY A 1 301 ? 22.696 6.898 -12.761 1.00 82.50 301 GLY A N 1
ATOM 2410 C CA . GLY A 1 301 ? 22.606 7.176 -14.196 1.00 82.50 301 GLY A CA 1
ATOM 2411 C C . GLY A 1 301 ? 21.235 7.693 -14.643 1.00 82.50 301 GLY A C 1
ATOM 2412 O O . GLY A 1 301 ? 20.685 8.638 -14.078 1.00 82.50 301 GLY A O 1
ATOM 2413 N N . SER A 1 302 ? 20.679 7.104 -15.707 1.00 79.31 302 SER A N 1
ATOM 2414 C CA . SER A 1 302 ? 19.396 7.532 -16.287 1.00 79.31 302 SER A CA 1
ATOM 2415 C C . SER A 1 302 ? 18.177 7.215 -15.415 1.00 79.31 302 SER A C 1
ATOM 2417 O O . SER A 1 302 ? 17.111 7.770 -15.660 1.00 79.31 302 SER A O 1
ATOM 2419 N N . PHE A 1 303 ? 18.318 6.350 -14.407 1.00 85.38 303 PHE A N 1
ATOM 2420 C CA . PHE A 1 303 ? 17.208 5.882 -13.569 1.00 85.38 303 PHE A CA 1
ATOM 2421 C C . PHE A 1 303 ? 16.885 6.797 -12.382 1.00 85.38 303 PHE A C 1
ATOM 2423 O O . PHE A 1 303 ? 15.943 6.525 -11.642 1.00 85.38 303 PHE A O 1
ATOM 2430 N N . ARG A 1 304 ? 17.585 7.933 -12.255 1.00 88.50 304 ARG A N 1
ATOM 2431 C CA . ARG A 1 304 ? 17.139 9.052 -11.408 1.00 88.50 304 ARG A CA 1
ATOM 2432 C C . ARG A 1 304 ? 15.820 9.672 -11.883 1.00 88.50 304 ARG A C 1
ATOM 2434 O O . ARG A 1 304 ? 15.133 10.333 -11.108 1.00 88.50 304 ARG A O 1
ATOM 2441 N N . PHE A 1 305 ? 15.455 9.451 -13.148 1.00 90.75 305 PHE A N 1
ATOM 2442 C CA . PHE A 1 305 ? 14.169 9.827 -13.730 1.00 90.75 305 PHE A CA 1
ATOM 2443 C C . PHE A 1 305 ? 13.318 8.587 -14.010 1.00 90.75 305 PHE A C 1
ATOM 2445 O O . PHE A 1 305 ? 13.845 7.502 -14.271 1.00 90.75 305 PHE A O 1
ATOM 2452 N N . PHE A 1 306 ? 11.995 8.749 -13.996 1.00 91.94 306 PHE A N 1
ATOM 2453 C CA . PHE A 1 306 ? 11.107 7.704 -14.496 1.00 91.94 306 PHE A CA 1
ATOM 2454 C C . PHE A 1 306 ? 11.376 7.447 -15.989 1.00 91.94 306 PHE A C 1
ATOM 2456 O O . PHE A 1 306 ? 11.662 8.391 -16.728 1.00 91.94 306 PHE A O 1
ATOM 2463 N N . PRO A 1 307 ? 11.265 6.195 -16.470 1.00 90.56 307 PRO A N 1
ATOM 2464 C CA . PRO A 1 307 ? 11.471 5.908 -17.884 1.00 90.56 307 PRO A CA 1
ATOM 2465 C C . PRO A 1 307 ? 10.552 6.755 -18.780 1.00 90.56 307 PRO A C 1
ATOM 2467 O O . PRO A 1 307 ? 9.377 6.933 -18.472 1.00 90.56 307 PRO A O 1
ATOM 2470 N N . ASP A 1 308 ? 11.102 7.259 -19.889 1.00 88.62 308 ASP A N 1
ATOM 2471 C CA . ASP A 1 308 ? 10.431 8.078 -20.919 1.00 88.62 308 ASP A CA 1
ATOM 2472 C C . ASP A 1 308 ? 10.007 9.497 -20.518 1.00 88.62 308 ASP A C 1
ATOM 2474 O O . ASP A 1 308 ? 9.522 10.232 -21.376 1.00 88.62 308 ASP A O 1
ATOM 2478 N N . ILE A 1 309 ? 10.210 9.910 -19.263 1.00 86.25 309 ILE A N 1
ATOM 2479 C CA . ILE A 1 309 ? 9.854 11.258 -18.803 1.00 86.25 309 ILE A CA 1
ATOM 2480 C C . ILE A 1 309 ? 11.004 11.911 -18.037 1.00 86.25 309 ILE A C 1
ATOM 2482 O O . ILE A 1 309 ? 11.846 11.248 -17.438 1.00 86.25 309 ILE A O 1
ATOM 2486 N N . LYS A 1 310 ? 11.032 13.245 -17.999 1.00 84.75 310 LYS A N 1
ATOM 2487 C CA . LYS A 1 310 ? 12.067 14.014 -17.274 1.00 84.75 310 LYS A CA 1
ATOM 2488 C C . LYS A 1 310 ? 11.737 14.255 -15.793 1.00 84.75 310 LYS A C 1
ATOM 2490 O O . LYS A 1 310 ? 12.344 15.111 -15.153 1.00 84.75 310 LYS A O 1
ATOM 2495 N N . ALA A 1 311 ? 10.777 13.520 -15.237 1.00 88.06 311 ALA A N 1
ATOM 2496 C CA . ALA A 1 311 ? 10.394 13.630 -13.832 1.00 88.06 311 ALA A CA 1
ATOM 2497 C C . ALA A 1 311 ? 11.300 12.759 -12.954 1.00 88.06 311 ALA A C 1
ATOM 2499 O O . ALA A 1 311 ? 11.459 11.565 -13.215 1.00 88.06 311 ALA A O 1
ATOM 2500 N N . ARG A 1 312 ? 11.897 13.358 -11.916 1.00 89.88 312 ARG A N 1
ATOM 2501 C CA . ARG A 1 312 ? 12.751 12.638 -10.960 1.00 89.88 312 ARG A CA 1
ATOM 2502 C C . ARG A 1 312 ? 11.928 11.642 -10.151 1.00 89.88 312 ARG A C 1
ATOM 2504 O O . ARG A 1 312 ? 10.813 11.962 -9.742 1.00 89.88 312 ARG A O 1
ATOM 2511 N N . VAL A 1 313 ? 12.501 10.472 -9.880 1.00 90.50 313 VAL A N 1
ATOM 2512 C CA . VAL A 1 313 ? 11.875 9.460 -9.015 1.00 90.50 313 VAL A CA 1
ATOM 2513 C C . VAL A 1 313 ? 11.789 9.956 -7.573 1.00 90.50 313 VAL A C 1
ATOM 2515 O O . VAL A 1 313 ? 10.753 9.796 -6.927 1.00 90.50 313 VAL A O 1
ATOM 2518 N N . LEU A 1 314 ? 12.866 10.579 -7.082 1.00 88.50 314 LEU A N 1
ATOM 2519 C CA . LEU A 1 314 ? 12.907 11.260 -5.792 1.00 88.50 314 LEU A CA 1
ATOM 2520 C C . LEU A 1 314 ? 12.922 12.773 -6.037 1.00 88.50 314 LEU A C 1
ATOM 2522 O O . LEU A 1 314 ? 13.982 13.370 -6.235 1.00 88.50 314 LEU A O 1
ATOM 2526 N N . PRO A 1 315 ? 11.747 13.422 -6.089 1.00 83.19 315 PRO A N 1
ATOM 2527 C CA . PRO A 1 315 ? 11.693 14.858 -6.287 1.00 83.19 315 PRO A CA 1
ATOM 2528 C C . PRO A 1 315 ? 12.286 15.586 -5.074 1.00 83.19 315 PRO A C 1
ATOM 2530 O O . PRO A 1 315 ? 12.016 15.247 -3.922 1.00 83.19 315 PRO A O 1
ATOM 2533 N N . GLY A 1 316 ? 13.069 16.635 -5.335 1.00 77.44 316 GLY A N 1
ATOM 2534 C CA . GLY A 1 316 ? 13.497 17.560 -4.290 1.00 77.44 316 GLY A CA 1
ATOM 2535 C C . GLY A 1 316 ? 12.311 18.320 -3.689 1.00 77.44 316 GLY A C 1
ATOM 2536 O O . GLY A 1 316 ? 11.234 18.413 -4.283 1.00 77.44 316 GLY A O 1
ATOM 2537 N N . LYS A 1 317 ? 12.510 18.922 -2.510 1.00 74.12 317 LYS A N 1
ATOM 2538 C CA . LYS A 1 317 ? 11.518 19.849 -1.947 1.00 74.12 317 LYS A CA 1
ATOM 2539 C C . LYS A 1 317 ? 11.314 21.012 -2.919 1.00 74.12 317 LYS A C 1
ATOM 2541 O O . LYS A 1 317 ? 12.287 21.630 -3.347 1.00 74.12 317 LYS A O 1
ATOM 2546 N N . SER A 1 318 ? 10.056 21.321 -3.235 1.00 74.38 318 SER A N 1
ATOM 2547 C CA . SER A 1 318 ? 9.723 22.508 -4.027 1.00 74.38 318 SER A CA 1
ATOM 2548 C C . SER A 1 318 ? 10.322 23.752 -3.358 1.00 74.38 318 SER A C 1
ATOM 2550 O O . SER A 1 318 ? 10.090 23.996 -2.172 1.00 74.38 318 SER A O 1
ATOM 2552 N N . ARG A 1 319 ? 11.126 24.513 -4.112 1.00 57.59 319 ARG A N 1
ATOM 2553 C CA . ARG A 1 319 ? 11.808 25.731 -3.638 1.00 57.59 319 ARG A CA 1
ATOM 2554 C C . ARG A 1 319 ? 10.891 26.967 -3.629 1.00 57.59 319 ARG A C 1
ATOM 2556 O O . ARG A 1 319 ? 11.286 27.997 -3.095 1.00 57.59 319 ARG A O 1
ATOM 2563 N N . GLY A 1 320 ? 9.660 26.866 -4.143 1.00 55.28 320 GLY A N 1
ATOM 2564 C CA . GLY A 1 320 ? 8.680 27.955 -4.159 1.00 55.28 320 GLY A CA 1
ATOM 2565 C C . GLY A 1 320 ? 7.365 27.587 -4.865 1.00 55.28 320 GLY A C 1
ATOM 2566 O O . GLY A 1 320 ? 7.345 26.747 -5.755 1.00 55.28 320 GLY A O 1
ATOM 2567 N N . ARG A 1 321 ? 6.265 28.235 -4.447 1.00 56.47 321 ARG A N 1
ATOM 2568 C CA . ARG A 1 321 ? 4.894 28.171 -5.012 1.00 56.47 321 ARG A CA 1
ATOM 2569 C C . ARG A 1 321 ? 4.166 26.817 -5.027 1.00 56.47 321 ARG A C 1
ATOM 2571 O O . ARG A 1 321 ? 3.201 26.665 -5.771 1.00 56.47 321 ARG A O 1
ATOM 2578 N N . LEU A 1 322 ? 4.454 25.892 -4.109 1.00 51.78 322 LEU A N 1
ATOM 2579 C CA . LEU A 1 322 ? 3.342 25.080 -3.595 1.00 51.78 322 LEU A CA 1
ATOM 2580 C C . LEU A 1 322 ? 2.501 26.006 -2.722 1.00 51.78 322 LEU A C 1
ATOM 2582 O O . LEU A 1 322 ? 2.723 26.126 -1.517 1.00 51.78 322 LEU A O 1
ATOM 2586 N N . ILE A 1 323 ? 1.602 26.752 -3.364 1.00 42.16 323 ILE A N 1
ATOM 2587 C CA . ILE A 1 323 ? 0.640 27.586 -2.665 1.00 42.16 323 ILE A CA 1
ATOM 2588 C C . ILE A 1 323 ? -0.230 26.620 -1.862 1.00 42.16 323 ILE A C 1
ATOM 2590 O O . ILE A 1 323 ? -1.164 26.012 -2.377 1.00 42.16 323 ILE A O 1
ATOM 2594 N N . ASN A 1 324 ? 0.080 26.465 -0.576 1.00 43.94 324 ASN A N 1
ATOM 2595 C CA . ASN A 1 324 ? -0.918 26.097 0.418 1.00 43.94 324 ASN A CA 1
ATOM 2596 C C . ASN A 1 324 ? -1.855 27.308 0.551 1.00 43.94 324 ASN A C 1
ATOM 2598 O O . ASN A 1 324 ? -1.885 27.986 1.573 1.00 43.94 324 ASN A O 1
ATOM 2602 N N . GLU A 1 325 ? -2.581 27.638 -0.517 1.00 34.12 325 GLU A N 1
ATOM 2603 C CA . GLU A 1 325 ? -3.707 28.550 -0.432 1.00 34.12 325 GLU A CA 1
ATOM 2604 C C . GLU A 1 325 ? -4.823 27.794 0.289 1.00 34.12 325 GLU A C 1
ATOM 2606 O O . GLU A 1 325 ? -5.666 27.128 -0.306 1.00 34.12 325 GLU A O 1
ATOM 2611 N N . LYS A 1 326 ? -4.783 27.856 1.618 1.00 35.56 326 LYS A N 1
ATOM 2612 C CA . LYS A 1 326 ? -5.977 27.744 2.445 1.00 35.56 326 LYS A CA 1
ATOM 2613 C C . LYS A 1 326 ? -5.975 28.899 3.440 1.00 35.56 326 LYS A C 1
ATOM 2615 O O . LYS A 1 326 ? -5.273 28.869 4.449 1.00 35.56 326 LYS A O 1
ATOM 2620 N N . VAL A 1 327 ? -6.727 29.931 3.051 1.00 32.97 327 VAL A N 1
ATOM 2621 C CA . VAL A 1 327 ? -7.494 30.807 3.952 1.00 32.97 327 VAL A CA 1
ATOM 2622 C C . VAL A 1 327 ? -8.409 29.953 4.820 1.00 32.97 327 VAL A C 1
ATOM 2624 O O . VAL A 1 327 ? -8.922 28.940 4.286 1.00 32.97 327 VAL A O 1
#

Nearest PDB structures (foldseek):
  6oho-assembly1_A  TM=5.237E-01  e=5.367E-07  Homo sapiens
  6ohq-assembly1_A  TM=7.924E-01  e=1.365E-05  Homo sapiens
  6ohm-assembly1_A  TM=5.400E-01  e=2.626E-06  Homo sapiens
  6ohq-assembly2_B  TM=5.523E-01  e=5.463E-06  Homo sapiens
  6ohr-assembly3_C  TM=5.171E-01  e=3.352E-06  Homo sapiens

Secondary structure (DSSP, 8-state):
------------S--SSPPPTT-SS---SS-EEEEESSS---GGG----TTPPPPPPHHHHHHHHHHH-SS-EEEEES-B-TT-BS---TTTS-HHHHH-BHHHHHHHHHHHT--------------------------S--HHHHHHHHHHHHHHHHHHHHHHT--------EEEEETTTEEEEES--BSHHHHSSSSS---EEEEE-----STT----TT---HHHHHHHHHHHHHH----GGGG-TTSHHHHHHHHHHHHHHHHHHH--SS----S-S----SEEE-TTT--EEEPSGGGGB-TTS--BSSPPPPSS-------

Sequence (327 aa):
MDVELQFSAEVGESSAFGEVPRTSFPLRNGCAVTLYQDAHIPDECVERMENQVPQRCCWEDIFDAIKKAEKFVYIAGWSLDTDTKLLRDPSRRTLQERETTLGQLLERKAEDGRVRDDDDGDDYDDDDEEEEDEEKAETEDEEEMEDEKEEKNKDNDYMMAQNARRFMIYVHSKMMIVDDKYIIIGSANMNERSMNGGRDTEIAMGAYQPVVTEHGAAATTTARGEIHGFRKSLWYEHLNVRDDRFDDPEREDCITMVNTLAQINWNMFARVSDATDLPGHLLCYPVKISANDGTVTELSGSFRFFPDIKARVLPGKSRGRLINEKV

Radius of gyration: 24.02 Å; Cα contacts (8 Å, |Δi|>4): 371; chains: 1; bounding box: 69×64×54 Å

Mean predicted aligned error: 13.1 Å

Solvent-accessible surface area (backbone atoms only — not comparable to full-atom values): 20464 Å² total; per-residue (Å²): 135,85,82,80,82,81,82,81,93,66,94,55,103,72,65,97,64,73,76,76,84,92,54,98,65,80,91,71,86,81,59,48,78,46,71,19,83,28,36,33,71,61,78,91,73,60,80,82,56,99,84,63,78,82,85,53,41,44,34,52,53,49,50,52,46,61,72,65,44,86,51,37,81,46,77,44,52,60,42,77,44,48,78,38,53,56,42,80,60,77,90,81,50,55,70,69,61,36,71,38,22,48,44,58,53,52,49,54,52,56,56,74,69,56,75,88,73,81,85,82,89,80,88,74,87,77,85,81,79,88,77,87,83,81,88,76,90,86,72,98,79,53,79,83,66,46,66,70,50,50,61,63,44,52,59,51,30,53,49,42,25,57,74,45,67,54,77,84,81,83,59,77,48,25,35,37,39,34,57,48,35,36,37,36,47,41,68,44,39,49,33,67,58,29,46,60,41,84,67,41,89,25,42,35,39,37,40,36,49,63,77,71,49,63,96,89,51,80,80,55,100,76,64,72,43,70,57,36,52,51,53,48,51,52,46,32,67,29,49,59,56,89,60,78,50,69,78,46,66,60,38,68,73,28,49,51,49,53,52,50,53,12,43,52,29,33,58,58,67,69,49,84,71,80,76,64,86,65,76,32,69,40,54,54,75,70,57,40,65,42,92,88,78,63,51,77,42,65,33,74,80,79,44,34,23,43,85,54,44,94,50,51,64,73,68,75,81,81,93,69,83,81,72,80,81,71,131